Protein AF-A0A835IUW4-F1 (afdb_monomer)

Organism: NCBI:txid261450

Structure (mmCIF, N/CA/C/O backbone):
data_AF-A0A835IUW4-F1
#
_entry.id   AF-A0A835IUW4-F1
#
loop_
_atom_site.group_PDB
_atom_site.id
_atom_site.type_symbol
_atom_site.label_atom_id
_atom_site.label_alt_id
_atom_site.label_comp_id
_atom_site.label_asym_id
_atom_site.label_entity_id
_atom_site.label_seq_id
_atom_site.pdbx_PDB_ins_code
_atom_site.Cartn_x
_atom_site.Cartn_y
_atom_site.Cartn_z
_atom_site.occupancy
_atom_site.B_iso_or_equiv
_atom_site.auth_seq_id
_atom_site.auth_comp_id
_atom_site.auth_asym_id
_atom_site.auth_atom_id
_atom_site.pdbx_PDB_model_num
ATOM 1 N N . MET A 1 1 ? 23.211 28.855 -13.446 1.00 26.67 1 MET A N 1
ATOM 2 C CA . MET A 1 1 ? 23.037 30.301 -13.216 1.00 26.67 1 MET A CA 1
ATOM 3 C C . MET A 1 1 ? 22.080 30.803 -14.286 1.00 26.67 1 MET A C 1
ATOM 5 O O . MET A 1 1 ? 22.389 30.603 -15.445 1.00 26.67 1 MET A O 1
ATOM 9 N N . ILE A 1 2 ? 20.910 31.282 -13.851 1.00 21.12 2 ILE A N 1
ATOM 10 C CA . ILE A 1 2 ? 20.049 32.346 -14.410 1.00 21.12 2 ILE A CA 1
ATOM 11 C C . ILE A 1 2 ? 19.770 32.383 -15.937 1.00 21.12 2 ILE A C 1
ATOM 13 O O . ILE A 1 2 ? 20.667 32.416 -16.766 1.00 21.12 2 ILE A O 1
ATOM 17 N N . TYR A 1 3 ? 18.465 32.445 -16.229 1.00 35.25 3 TYR A N 1
ATOM 18 C CA . TYR A 1 3 ? 17.737 32.753 -17.468 1.00 35.25 3 TYR A CA 1
ATOM 19 C C . TYR A 1 3 ? 18.375 33.746 -18.455 1.00 35.25 3 TYR A C 1
ATOM 21 O O . TYR A 1 3 ? 18.989 34.722 -18.035 1.00 35.25 3 TYR A O 1
ATOM 29 N N . LEU A 1 4 ? 18.005 33.613 -19.740 1.00 29.52 4 LEU A N 1
ATOM 30 C CA . LEU A 1 4 ? 17.506 34.754 -20.520 1.00 29.52 4 LEU A CA 1
ATOM 31 C C . LEU A 1 4 ? 16.589 34.327 -21.677 1.00 29.52 4 LEU A C 1
ATOM 33 O O . LEU A 1 4 ? 16.988 33.688 -22.646 1.00 29.52 4 LEU A O 1
ATOM 37 N N . THR A 1 5 ? 15.336 34.729 -21.511 1.00 37.41 5 THR A N 1
ATOM 38 C CA . THR A 1 5 ? 14.278 34.899 -22.502 1.00 37.41 5 THR A CA 1
ATOM 39 C C . THR A 1 5 ? 14.713 35.868 -23.605 1.00 37.41 5 THR A C 1
ATOM 41 O O . THR A 1 5 ? 15.269 36.921 -23.304 1.00 37.41 5 THR A O 1
ATOM 44 N N . THR A 1 6 ? 14.351 35.597 -24.859 1.00 29.70 6 THR A N 1
ATOM 45 C CA . THR A 1 6 ? 13.962 36.668 -25.792 1.00 29.70 6 THR A CA 1
ATOM 46 C C . THR A 1 6 ? 12.551 36.377 -26.287 1.00 29.70 6 THR A C 1
ATOM 48 O O . THR A 1 6 ? 12.185 35.236 -26.555 1.00 29.70 6 THR A O 1
ATOM 51 N N . ALA A 1 7 ? 11.729 37.417 -26.227 1.00 30.33 7 ALA A N 1
ATOM 52 C CA . ALA A 1 7 ? 10.280 37.377 -26.233 1.00 30.33 7 ALA A CA 1
ATOM 53 C C . ALA A 1 7 ? 9.691 37.501 -27.644 1.00 30.33 7 ALA A C 1
ATOM 55 O O . ALA A 1 7 ? 10.212 38.264 -28.450 1.00 30.33 7 ALA A O 1
ATOM 56 N N . VAL A 1 8 ? 8.533 36.871 -27.869 1.00 29.50 8 VAL A N 1
ATOM 57 C CA . VAL A 1 8 ? 7.458 37.392 -28.734 1.00 29.50 8 VAL A CA 1
ATOM 58 C C . VAL A 1 8 ? 6.118 37.078 -28.040 1.00 29.50 8 VAL A C 1
ATOM 60 O O . VAL A 1 8 ? 5.964 35.967 -27.527 1.00 29.50 8 VAL A O 1
ATOM 63 N N . PRO A 1 9 ? 5.171 38.035 -27.950 1.00 36.09 9 PRO A N 1
ATOM 64 C CA . PRO A 1 9 ? 3.988 37.925 -27.108 1.00 36.09 9 PRO A CA 1
ATOM 65 C C . PRO A 1 9 ? 2.838 37.257 -27.868 1.00 36.09 9 PRO A C 1
ATOM 67 O O . PRO A 1 9 ? 2.409 37.723 -28.920 1.00 36.09 9 PRO A O 1
ATOM 70 N N . GLY A 1 10 ? 2.308 36.178 -27.309 1.00 27.86 10 GLY A N 1
ATOM 71 C CA . GLY A 1 10 ? 1.071 35.556 -27.760 1.00 27.86 10 GLY A CA 1
ATOM 72 C C . GLY A 1 10 ? 0.368 34.974 -26.550 1.00 27.86 10 GLY A C 1
ATOM 73 O O . GLY A 1 10 ? 0.896 34.067 -25.914 1.00 27.86 10 GLY A O 1
ATOM 74 N N . ASN A 1 11 ? -0.781 35.551 -26.203 1.00 40.97 11 ASN A N 1
ATOM 75 C CA . ASN A 1 11 ? -1.637 35.103 -25.112 1.00 40.97 11 ASN A CA 1
ATOM 76 C C . ASN A 1 11 ? -2.061 33.648 -25.339 1.00 40.97 11 ASN A C 1
ATOM 78 O O . ASN A 1 11 ? -3.011 33.384 -26.069 1.00 40.97 11 ASN A O 1
ATOM 82 N N . TYR A 1 12 ? -1.382 32.723 -24.671 1.00 29.98 12 TYR A N 1
ATOM 83 C CA . TYR A 1 12 ? -1.852 31.361 -24.483 1.00 29.98 12 TYR A CA 1
ATOM 84 C C . TYR A 1 12 ? -1.752 31.058 -22.998 1.00 29.98 12 TYR A C 1
ATOM 86 O O . TYR A 1 12 ? -0.665 31.006 -22.421 1.00 29.98 12 TYR A O 1
ATOM 94 N N . THR A 1 13 ? -2.913 30.927 -22.367 1.00 34.97 13 THR A N 1
ATOM 95 C CA . THR A 1 13 ? -3.052 30.386 -21.021 1.00 34.97 13 THR A CA 1
ATOM 96 C C . THR A 1 13 ? -2.492 28.969 -21.033 1.00 34.97 13 THR A C 1
ATOM 98 O O . THR A 1 13 ? -3.140 28.041 -21.510 1.00 34.97 13 THR A O 1
ATOM 101 N N . LEU A 1 14 ? -1.249 28.826 -20.566 1.00 33.38 14 LEU A N 1
ATOM 102 C CA . LEU A 1 14 ? -0.688 27.541 -20.177 1.00 33.38 14 LEU A CA 1
ATOM 103 C C . LEU A 1 14 ? -1.563 27.012 -19.041 1.00 33.38 14 LEU A C 1
ATOM 105 O O . LEU A 1 14 ? -1.483 27.511 -17.917 1.00 33.38 14 LEU A O 1
ATOM 109 N N . ASP A 1 15 ? -2.397 26.018 -19.328 1.00 33.22 15 ASP A N 1
ATOM 110 C CA . ASP A 1 15 ? -3.009 25.241 -18.262 1.00 33.22 15 ASP A CA 1
ATOM 111 C C . ASP A 1 15 ? -1.875 24.585 -17.458 1.00 33.22 15 ASP A C 1
ATOM 113 O O . ASP A 1 15 ? -1.004 23.921 -18.038 1.00 33.22 15 ASP A O 1
ATOM 117 N N . PRO A 1 16 ? -1.815 24.797 -16.134 1.00 35.16 16 PRO A N 1
ATOM 118 C CA . PRO A 1 16 ? -0.758 24.231 -15.323 1.00 35.16 16 PRO A CA 1
ATOM 119 C C . PRO A 1 16 ? -0.873 22.708 -15.354 1.00 35.16 16 PRO A C 1
ATOM 121 O O . PRO A 1 16 ? -1.911 22.136 -15.019 1.00 35.16 16 PRO A O 1
ATOM 124 N N . ILE A 1 17 ? 0.227 22.046 -15.719 1.00 40.94 17 ILE A N 1
ATOM 125 C CA . ILE A 1 17 ? 0.437 20.624 -15.430 1.00 40.94 17 ILE A CA 1
ATOM 126 C C . ILE A 1 17 ? 0.032 20.394 -13.962 1.00 40.94 17 ILE A C 1
ATOM 128 O O . ILE A 1 17 ? 0.468 21.179 -13.109 1.00 40.94 17 ILE A O 1
ATOM 132 N N . PRO A 1 18 ? -0.773 19.361 -13.635 1.00 41.72 18 PRO A N 1
ATOM 133 C CA . PRO A 1 18 ? -1.211 19.112 -12.268 1.00 41.72 18 PRO A CA 1
ATOM 134 C C . PRO A 1 18 ? -0.012 19.105 -11.316 1.00 41.72 18 PRO A C 1
ATOM 136 O O . PRO A 1 18 ? 0.894 18.273 -11.428 1.00 41.72 18 PRO A O 1
ATOM 139 N N . PHE A 1 19 ? -0.005 20.061 -10.384 1.00 40.47 19 PHE A N 1
ATOM 140 C CA . PHE A 1 19 ? 1.110 20.363 -9.480 1.00 40.47 19 PHE A CA 1
ATOM 141 C C . PHE A 1 19 ? 1.616 19.116 -8.718 1.00 40.47 19 PHE A C 1
ATOM 143 O O . PHE A 1 19 ? 2.797 19.016 -8.397 1.00 40.47 19 PHE A O 1
ATOM 150 N N . TYR A 1 20 ? 0.754 18.118 -8.493 1.00 38.44 20 TYR A N 1
ATOM 151 C CA . TYR A 1 20 ? 1.063 16.893 -7.748 1.00 38.44 20 TYR A CA 1
ATOM 152 C C . TYR A 1 20 ? 1.883 15.850 -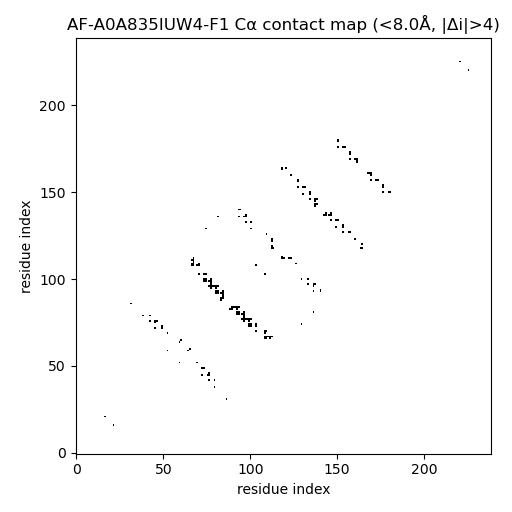8.525 1.00 38.44 20 TYR A C 1
ATOM 154 O O . TYR A 1 20 ? 2.687 15.134 -7.916 1.00 38.44 20 TYR A O 1
ATOM 162 N N . ILE A 1 21 ? 1.751 15.790 -9.855 1.00 41.12 21 ILE A N 1
ATOM 163 C CA . ILE A 1 21 ? 2.574 14.909 -10.701 1.00 41.12 21 ILE A CA 1
ATOM 164 C C . ILE A 1 21 ? 3.992 15.488 -10.786 1.00 41.12 21 ILE A C 1
ATOM 166 O O . ILE A 1 21 ? 4.967 14.767 -10.577 1.00 41.12 21 ILE A O 1
ATOM 170 N N . SER A 1 22 ? 4.111 16.810 -10.943 1.00 35.47 22 SER A N 1
ATOM 171 C CA . SER A 1 22 ? 5.400 17.512 -10.905 1.00 35.47 22 SER A CA 1
ATOM 172 C C . SER A 1 22 ? 6.079 17.441 -9.538 1.00 35.47 22 SER A C 1
ATOM 174 O O . SER A 1 22 ? 7.286 17.238 -9.496 1.00 35.47 22 SER A O 1
ATOM 176 N N . ILE A 1 23 ? 5.351 17.535 -8.418 1.00 40.94 23 ILE A N 1
ATOM 177 C CA . ILE A 1 23 ? 5.945 17.379 -7.077 1.00 40.94 23 ILE A CA 1
ATOM 178 C C . ILE A 1 23 ? 6.411 15.939 -6.843 1.00 40.94 23 ILE A C 1
ATOM 180 O O . ILE A 1 23 ? 7.508 15.753 -6.327 1.00 40.94 23 ILE A O 1
ATOM 184 N N . SER A 1 24 ? 5.652 14.918 -7.258 1.00 38.62 24 SER A N 1
ATOM 185 C CA . SER A 1 24 ? 6.112 13.526 -7.145 1.00 38.62 24 SER A CA 1
ATOM 186 C C . SER A 1 24 ? 7.359 13.278 -7.989 1.00 38.62 24 SER A C 1
ATOM 188 O O . SER A 1 24 ? 8.286 12.639 -7.507 1.00 38.62 24 SER A O 1
ATOM 190 N N . ILE A 1 25 ? 7.433 13.815 -9.206 1.00 43.41 25 ILE A N 1
ATOM 191 C CA . ILE A 1 25 ? 8.583 13.626 -10.100 1.00 43.41 25 ILE A CA 1
ATOM 192 C C . ILE A 1 25 ? 9.803 14.451 -9.637 1.00 43.41 25 ILE A C 1
ATOM 194 O O . ILE A 1 25 ? 10.913 13.923 -9.601 1.00 43.41 25 ILE A O 1
ATOM 198 N N . LEU A 1 26 ? 9.620 15.700 -9.189 1.00 37.28 26 LEU A N 1
ATOM 199 C CA . LEU A 1 26 ? 10.703 16.563 -8.684 1.00 37.28 26 LEU A CA 1
ATOM 200 C C . LEU A 1 26 ? 11.214 16.137 -7.298 1.00 37.28 26 LEU A C 1
ATOM 202 O O . LEU A 1 26 ? 12.420 16.187 -7.052 1.00 37.28 26 LEU A O 1
ATOM 206 N N . PHE A 1 27 ? 10.338 15.664 -6.406 1.00 43.59 27 PHE A N 1
ATOM 207 C CA . PHE A 1 27 ? 10.740 15.086 -5.119 1.00 43.59 27 PHE A CA 1
ATOM 208 C C . PHE A 1 27 ? 11.473 13.749 -5.320 1.00 43.59 27 PHE A C 1
ATOM 210 O O . PHE A 1 27 ? 12.467 13.492 -4.641 1.00 43.59 27 PHE A O 1
ATOM 217 N N . ASN A 1 28 ? 11.061 12.937 -6.307 1.00 46.66 28 ASN A N 1
ATOM 218 C CA . ASN A 1 28 ? 11.773 11.711 -6.695 1.00 46.66 28 ASN A CA 1
ATOM 219 C C . ASN A 1 28 ? 13.157 11.989 -7.305 1.00 46.66 28 ASN A C 1
ATOM 221 O O . ASN A 1 28 ? 14.108 11.278 -6.984 1.00 46.66 28 ASN A O 1
ATOM 225 N N . LEU A 1 29 ? 13.319 13.046 -8.109 1.00 41.62 29 LEU A N 1
ATOM 226 C CA . LEU A 1 29 ? 14.617 13.392 -8.705 1.00 41.62 29 LEU A CA 1
ATOM 227 C C . LEU A 1 29 ? 15.639 13.882 -7.659 1.00 41.62 29 LEU A C 1
ATOM 229 O O . LEU A 1 29 ? 16.829 13.601 -7.777 1.00 41.62 29 LEU A O 1
ATOM 233 N N . HIS A 1 30 ? 15.192 14.568 -6.600 1.00 43.34 30 HIS A N 1
ATOM 234 C CA . HIS A 1 30 ? 16.073 14.999 -5.506 1.00 43.34 30 HIS A CA 1
ATOM 235 C C . HIS A 1 30 ? 16.475 13.842 -4.566 1.00 43.34 30 HIS A C 1
ATOM 237 O O . HIS A 1 30 ? 17.590 13.822 -4.042 1.00 43.34 30 HIS A O 1
ATOM 243 N N . LEU A 1 31 ? 15.605 12.841 -4.392 1.00 44.12 31 LEU A N 1
ATOM 244 C CA . LEU A 1 31 ? 15.901 11.607 -3.648 1.00 44.12 31 LEU A CA 1
ATOM 245 C C . LEU A 1 31 ? 16.888 10.679 -4.381 1.00 44.12 31 LEU A C 1
ATOM 247 O O . LEU A 1 31 ? 17.646 9.964 -3.724 1.00 44.12 31 LEU A O 1
ATOM 251 N N . HIS A 1 32 ? 16.929 10.742 -5.716 1.00 50.16 32 HIS A N 1
ATOM 252 C CA . HIS A 1 32 ? 17.731 9.885 -6.598 1.00 50.16 32 HIS A CA 1
ATOM 253 C C . HIS A 1 32 ? 19.248 9.905 -6.309 1.00 50.16 32 HIS A C 1
ATOM 255 O O . HIS A 1 32 ? 19.930 8.909 -6.517 1.00 50.16 32 HIS A O 1
ATOM 261 N N . PHE A 1 33 ? 19.810 11.008 -5.796 1.00 44.09 33 PHE A N 1
ATOM 262 C CA . PHE A 1 33 ? 21.268 11.147 -5.618 1.00 44.09 33 PHE A CA 1
ATOM 263 C C . PHE A 1 33 ? 21.814 10.730 -4.238 1.00 44.09 33 PHE A C 1
ATOM 265 O O . PHE A 1 33 ? 23.030 10.677 -4.060 1.00 44.09 33 PHE A O 1
ATOM 272 N N . ARG A 1 34 ? 20.961 10.440 -3.240 1.00 47.62 34 ARG A N 1
ATOM 273 C CA . ARG A 1 34 ? 21.397 10.114 -1.858 1.00 47.62 34 ARG A CA 1
ATOM 274 C C . ARG A 1 34 ? 21.036 8.702 -1.370 1.00 47.62 34 ARG A C 1
ATOM 276 O O . ARG A 1 34 ? 21.377 8.359 -0.236 1.00 47.62 34 ARG A O 1
ATOM 283 N N . TYR A 1 35 ? 20.347 7.895 -2.179 1.00 55.66 35 TYR A N 1
ATOM 284 C CA . TYR A 1 35 ? 19.637 6.698 -1.703 1.00 55.66 35 TYR A CA 1
ATOM 285 C C . TYR A 1 35 ? 20.442 5.382 -1.757 1.00 55.66 35 TYR A C 1
ATOM 287 O O . TYR A 1 35 ? 20.232 4.515 -0.906 1.00 55.66 35 TYR A O 1
ATOM 295 N N . ASP A 1 36 ? 21.410 5.238 -2.669 1.00 58.28 36 ASP A N 1
ATOM 296 C CA . ASP A 1 36 ? 21.994 3.922 -2.995 1.00 58.28 36 ASP A CA 1
ATOM 297 C C . ASP A 1 36 ? 22.747 3.227 -1.842 1.00 58.28 36 ASP A C 1
ATOM 299 O O . ASP A 1 36 ? 22.565 2.028 -1.628 1.00 58.28 36 ASP A O 1
ATOM 303 N N . SER A 1 37 ?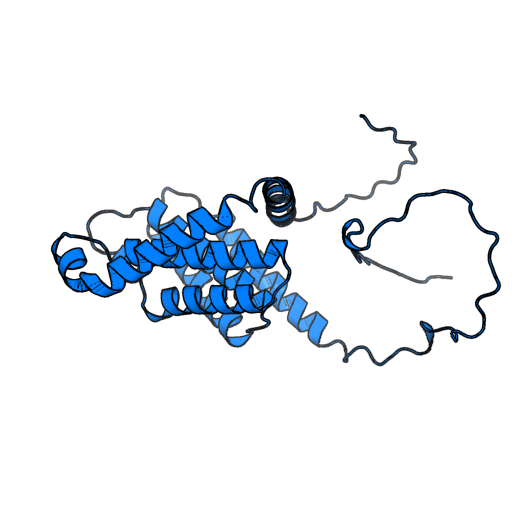 23.548 3.937 -1.033 1.00 62.62 37 SER A N 1
ATOM 304 C CA . SER A 1 37 ? 24.289 3.279 0.068 1.00 62.62 37 SER A CA 1
ATOM 305 C C . SER A 1 37 ? 23.444 3.031 1.327 1.00 62.62 37 SER A C 1
ATOM 307 O O . SER A 1 37 ? 23.787 2.190 2.164 1.00 62.62 37 SER A O 1
ATOM 309 N N . ASN A 1 38 ? 22.318 3.736 1.464 1.00 72.94 38 ASN A N 1
ATOM 310 C CA . ASN A 1 38 ? 21.420 3.613 2.611 1.00 72.94 38 ASN A CA 1
ATOM 311 C C . ASN A 1 38 ? 20.321 2.572 2.376 1.00 72.94 38 ASN A C 1
ATOM 313 O O . ASN A 1 38 ? 19.887 1.942 3.342 1.00 72.94 38 ASN A O 1
ATOM 317 N N . PHE A 1 39 ? 19.922 2.334 1.121 1.00 80.44 39 PHE A N 1
ATOM 318 C CA . PHE A 1 39 ? 18.887 1.361 0.772 1.00 80.44 39 PHE A CA 1
ATOM 319 C C . PHE A 1 39 ? 19.178 -0.024 1.352 1.00 80.44 39 PHE A C 1
ATOM 321 O O . PHE A 1 39 ? 18.349 -0.563 2.077 1.00 80.44 39 PHE A O 1
ATOM 328 N N . GLN A 1 40 ? 20.377 -0.571 1.126 1.00 84.25 40 GLN A N 1
ATOM 329 C CA . GLN A 1 40 ? 20.727 -1.916 1.602 1.00 84.25 40 GLN A CA 1
ATOM 330 C C . GLN A 1 40 ? 20.646 -2.041 3.129 1.00 84.25 40 GLN A C 1
ATOM 332 O O . GLN A 1 40 ? 20.178 -3.053 3.650 1.00 84.25 40 GLN A O 1
ATOM 337 N N . LYS A 1 41 ? 21.068 -1.001 3.860 1.00 88.00 41 LYS A N 1
ATOM 338 C CA . LYS A 1 41 ? 21.003 -0.974 5.328 1.00 88.00 41 LYS A CA 1
ATOM 339 C C . LYS A 1 41 ? 19.556 -0.947 5.807 1.00 88.00 41 LYS A C 1
ATOM 341 O O . LYS A 1 41 ? 19.173 -1.758 6.645 1.00 88.00 41 LYS A O 1
ATOM 346 N N . VAL A 1 42 ? 18.755 -0.043 5.247 1.00 88.56 42 VAL A N 1
ATOM 347 C CA . VAL A 1 42 ? 17.343 0.132 5.601 1.00 88.56 42 VAL A CA 1
ATOM 348 C C . VAL A 1 42 ? 16.545 -1.126 5.252 1.00 88.56 42 VAL A C 1
ATOM 350 O O . VAL A 1 42 ? 15.848 -1.672 6.102 1.00 88.56 42 VAL A O 1
ATOM 353 N N . PHE A 1 43 ? 16.721 -1.648 4.041 1.00 87.19 43 PHE A N 1
ATOM 354 C CA . PHE A 1 43 ? 16.086 -2.874 3.574 1.00 87.19 43 PHE A CA 1
ATOM 355 C C . PHE A 1 43 ? 16.425 -4.074 4.463 1.00 87.19 43 PHE A C 1
ATOM 357 O O . PHE A 1 43 ? 15.531 -4.831 4.847 1.00 87.19 43 PHE A O 1
ATOM 364 N N . LYS A 1 44 ? 17.694 -4.219 4.868 1.00 89.56 44 LYS A N 1
ATOM 365 C CA . LYS A 1 44 ? 18.120 -5.274 5.797 1.00 89.56 44 LYS A CA 1
ATOM 366 C C . LYS A 1 44 ? 17.400 -5.172 7.141 1.00 89.56 44 LYS A C 1
ATOM 368 O O . LYS A 1 44 ? 16.862 -6.177 7.599 1.00 89.56 44 LYS A O 1
ATOM 373 N N . VAL A 1 45 ? 17.355 -3.984 7.749 1.00 92.75 45 VAL A N 1
ATOM 374 C CA . VAL A 1 45 ? 16.679 -3.766 9.042 1.00 92.75 45 VAL A CA 1
ATOM 375 C C . VAL A 1 45 ? 15.190 -4.088 8.938 1.00 92.75 45 VAL A C 1
ATOM 377 O O . VAL A 1 45 ? 14.666 -4.836 9.760 1.00 92.75 45 VAL A O 1
ATOM 380 N N . TYR A 1 46 ? 14.511 -3.597 7.901 1.00 90.44 46 TYR A N 1
ATOM 381 C CA . TYR A 1 46 ? 13.084 -3.859 7.716 1.00 90.44 46 TYR A CA 1
ATOM 382 C C . TYR A 1 46 ? 12.771 -5.325 7.437 1.00 90.44 46 TYR A C 1
ATOM 384 O O . TYR A 1 46 ? 11.795 -5.850 7.966 1.00 90.44 46 TYR A O 1
ATOM 392 N N . THR A 1 47 ? 13.609 -6.016 6.669 1.00 88.31 47 THR A N 1
ATOM 393 C CA . THR A 1 47 ? 13.431 -7.450 6.403 1.00 88.31 47 THR A CA 1
ATOM 394 C C . THR A 1 47 ? 13.662 -8.281 7.668 1.00 88.31 47 THR A C 1
ATOM 396 O O . THR A 1 47 ? 12.914 -9.221 7.938 1.00 88.31 47 THR A O 1
ATOM 399 N N . GLN A 1 48 ? 14.650 -7.913 8.492 1.00 92.81 48 GLN A N 1
ATOM 400 C CA . GLN A 1 48 ? 14.866 -8.527 9.806 1.00 92.81 48 GLN A CA 1
ATOM 401 C C . GLN A 1 48 ? 13.677 -8.293 10.739 1.00 92.81 48 GLN A C 1
ATOM 403 O O . GLN A 1 48 ? 13.203 -9.240 11.362 1.00 92.81 48 GLN A O 1
ATOM 408 N N . LEU A 1 49 ? 13.159 -7.064 10.792 1.00 92.19 49 LEU A N 1
ATOM 409 C CA . LEU A 1 49 ? 11.973 -6.716 11.572 1.00 92.19 49 LEU A CA 1
ATOM 410 C C . LEU A 1 49 ? 10.740 -7.496 11.099 1.00 92.19 49 LEU A C 1
ATOM 412 O O . LEU A 1 49 ? 9.985 -8.027 11.912 1.00 92.19 49 LEU A O 1
ATOM 416 N N . TRP A 1 50 ? 10.557 -7.614 9.783 1.00 92.00 50 TRP A N 1
ATOM 417 C CA . TRP A 1 50 ? 9.468 -8.380 9.192 1.00 92.00 50 TRP A CA 1
ATOM 418 C C . TRP A 1 50 ? 9.544 -9.857 9.557 1.00 92.00 50 TRP A C 1
ATOM 420 O O . TRP A 1 50 ? 8.525 -10.433 9.928 1.00 92.00 50 TRP A O 1
ATOM 430 N N . LYS A 1 51 ? 10.734 -10.461 9.514 1.00 92.75 51 LYS A N 1
ATOM 431 C CA . LYS A 1 51 ? 10.933 -11.842 9.959 1.00 92.75 51 LYS A CA 1
ATOM 432 C C . LYS A 1 51 ? 10.672 -11.990 11.459 1.00 92.75 51 LYS A C 1
ATOM 434 O O . LYS A 1 51 ? 9.912 -12.861 11.865 1.00 92.75 51 LYS A O 1
ATOM 439 N N . PHE A 1 52 ? 11.217 -11.086 12.271 1.00 93.00 52 PHE A N 1
ATOM 440 C CA . PHE A 1 52 ? 11.030 -11.101 13.719 1.00 93.00 52 PHE A CA 1
ATOM 441 C C . PHE A 1 52 ? 9.548 -11.074 14.115 1.00 93.00 52 PHE A C 1
ATOM 443 O O . PHE A 1 52 ? 9.135 -11.856 14.975 1.00 93.00 52 PHE A O 1
ATOM 450 N N . GLN A 1 53 ? 8.736 -10.226 13.469 1.00 93.56 53 GLN A N 1
ATOM 451 C CA . GLN A 1 53 ? 7.299 -10.191 13.751 1.00 93.56 53 GLN A CA 1
ATOM 452 C C . GLN A 1 53 ? 6.548 -11.427 13.242 1.00 93.56 53 GLN A C 1
ATOM 454 O O . GLN A 1 53 ? 5.550 -11.794 13.855 1.00 93.56 53 GLN A O 1
ATOM 459 N N . GLN A 1 54 ? 7.010 -12.096 12.175 1.00 90.75 54 GLN A N 1
ATOM 460 C CA . GLN A 1 54 ? 6.415 -13.370 11.744 1.00 90.75 54 GLN A CA 1
ATOM 461 C C . GLN A 1 54 ? 6.642 -14.459 12.794 1.00 90.75 54 GLN A C 1
ATOM 463 O O . GLN A 1 54 ? 5.687 -15.130 13.182 1.00 90.75 54 GLN A O 1
ATOM 468 N N . ASP A 1 55 ? 7.871 -14.570 13.298 1.00 93.94 55 ASP A N 1
ATOM 469 C CA . ASP A 1 55 ? 8.274 -15.616 14.242 1.00 93.94 55 ASP A CA 1
ATOM 470 C C . ASP A 1 55 ? 7.666 -15.411 15.645 1.00 93.94 55 ASP A C 1
ATOM 472 O O . ASP A 1 55 ? 7.415 -16.373 16.367 1.00 93.94 55 ASP A O 1
ATOM 476 N N . ASN A 1 56 ? 7.395 -14.160 16.041 1.00 92.44 56 ASN A N 1
ATOM 477 C CA . ASN A 1 56 ? 6.940 -13.803 17.395 1.00 92.44 56 ASN A CA 1
ATOM 478 C C . ASN A 1 56 ? 5.532 -13.193 17.433 1.00 92.44 56 ASN A C 1
ATOM 480 O O . ASN A 1 56 ? 5.169 -12.523 18.403 1.00 92.44 56 ASN A O 1
ATOM 484 N N . ARG A 1 57 ? 4.724 -13.415 16.391 1.00 88.31 57 ARG A N 1
ATOM 485 C CA . ARG A 1 57 ? 3.460 -12.695 16.183 1.00 88.31 57 ARG A CA 1
ATOM 486 C C . ARG A 1 57 ? 2.513 -12.745 17.378 1.00 88.31 57 ARG A C 1
ATOM 488 O O . ARG A 1 57 ? 1.951 -11.719 17.744 1.00 88.31 57 ARG A O 1
ATOM 495 N N . GLN A 1 58 ? 2.331 -13.920 17.978 1.00 90.44 58 GLN A N 1
ATOM 496 C CA . GLN A 1 58 ? 1.408 -14.096 19.100 1.00 90.44 58 GLN A CA 1
ATOM 497 C C . GLN A 1 58 ? 1.846 -13.289 20.328 1.00 90.44 58 GLN A C 1
ATOM 499 O O . GLN A 1 58 ? 1.060 -12.504 20.847 1.00 90.44 58 GLN A O 1
ATOM 504 N N . LYS A 1 59 ? 3.122 -13.396 20.713 1.00 93.44 59 LYS A N 1
ATOM 505 C CA . LYS A 1 59 ? 3.696 -12.649 21.842 1.00 93.44 59 LYS A CA 1
ATOM 506 C C . LYS A 1 59 ? 3.599 -11.137 21.641 1.00 93.44 59 LYS A C 1
ATOM 508 O O . LYS A 1 59 ? 3.326 -10.408 22.584 1.00 93.44 59 LYS A O 1
ATOM 513 N N . LEU A 1 60 ? 3.797 -10.668 20.406 1.00 91.19 60 LEU A N 1
ATOM 514 C CA . LEU A 1 60 ? 3.668 -9.251 20.064 1.00 91.19 60 LEU A CA 1
ATOM 515 C C . LEU A 1 60 ? 2.220 -8.757 20.179 1.00 91.19 60 LEU A C 1
ATOM 517 O O . LEU A 1 60 ? 1.976 -7.661 20.678 1.00 91.19 60 LEU A O 1
ATOM 521 N N . MET A 1 61 ? 1.248 -9.560 19.741 1.00 88.69 61 MET A N 1
ATOM 522 C CA . MET A 1 61 ? -0.169 -9.222 19.913 1.00 88.69 61 MET A CA 1
ATOM 523 C C . MET A 1 61 ? -0.564 -9.213 21.398 1.00 88.69 61 MET A C 1
ATOM 525 O O . MET A 1 61 ? -1.272 -8.307 21.827 1.00 88.69 61 MET A O 1
ATOM 529 N N . GLU A 1 62 ? -0.057 -10.161 22.193 1.00 91.50 62 GLU A N 1
ATOM 530 C CA . GLU A 1 62 ? -0.244 -10.202 23.653 1.00 91.50 62 GLU A CA 1
ATOM 531 C C . GLU A 1 62 ? 0.395 -8.991 24.355 1.00 91.50 62 GLU A C 1
ATOM 533 O O . GLU A 1 62 ? -0.170 -8.476 25.317 1.00 91.50 62 GLU A O 1
ATOM 538 N N . SER A 1 63 ? 1.517 -8.470 23.843 1.00 91.25 63 SER A N 1
ATOM 539 C CA . SER A 1 63 ? 2.141 -7.238 24.345 1.00 91.25 63 SER A CA 1
ATOM 540 C C . SER A 1 63 ? 1.447 -5.948 23.884 1.00 91.25 63 SER A C 1
ATOM 542 O O . SER A 1 63 ? 1.932 -4.859 24.181 1.00 91.25 63 SER A O 1
ATOM 544 N N . GLY A 1 64 ? 0.340 -6.047 23.142 1.00 88.56 64 GLY A N 1
ATOM 545 C CA . GLY A 1 64 ? -0.462 -4.905 22.704 1.00 88.56 64 GLY A CA 1
ATOM 546 C C . GLY A 1 64 ? -0.125 -4.345 21.319 1.00 88.56 64 GLY A C 1
ATOM 547 O O . GLY A 1 64 ? -0.695 -3.314 20.956 1.00 88.56 64 GLY A O 1
ATOM 548 N N . LEU A 1 65 ? 0.736 -5.008 20.530 1.00 88.75 65 LEU A N 1
ATOM 549 C CA . LEU A 1 65 ? 1.012 -4.608 19.145 1.00 88.75 65 LEU A CA 1
ATOM 550 C C . LEU A 1 65 ? -0.284 -4.648 18.331 1.00 88.75 65 LEU A C 1
ATOM 552 O O . LEU A 1 65 ? -0.959 -5.680 18.231 1.00 88.75 65 LEU A O 1
ATOM 556 N N . LYS A 1 66 ? -0.626 -3.524 17.713 1.00 89.44 66 LYS A N 1
ATOM 557 C CA . LYS A 1 66 ? -1.836 -3.374 16.919 1.00 89.44 66 LYS A CA 1
ATOM 558 C C . LYS A 1 66 ? -1.626 -3.921 15.513 1.00 89.44 66 LYS A C 1
ATOM 560 O O . LYS A 1 66 ? -0.552 -3.859 14.914 1.00 89.44 66 LYS A O 1
ATOM 565 N N . ARG A 1 67 ? -2.715 -4.419 14.929 1.00 89.44 67 ARG A N 1
ATOM 566 C CA . ARG A 1 67 ? -2.711 -4.997 13.580 1.00 89.44 67 ARG A CA 1
ATOM 567 C C . ARG A 1 67 ? -2.221 -4.001 12.519 1.00 89.44 67 ARG A C 1
ATOM 569 O O . ARG A 1 67 ? -1.463 -4.389 11.632 1.00 89.44 67 ARG A O 1
ATOM 576 N N . TRP A 1 68 ? -2.600 -2.728 12.629 1.00 89.81 68 TRP A N 1
ATOM 577 C CA . TRP A 1 68 ? -2.202 -1.695 11.669 1.00 89.81 68 TRP A CA 1
ATOM 578 C C . TRP A 1 68 ? -0.703 -1.382 11.701 1.00 89.81 68 TRP A C 1
ATOM 580 O O . TRP A 1 68 ? -0.154 -1.051 10.655 1.00 89.81 68 TRP A O 1
ATOM 590 N N . GLU A 1 69 ? -0.022 -1.565 12.836 1.00 90.50 69 GLU A N 1
ATOM 591 C CA . GLU A 1 69 ? 1.431 -1.360 12.951 1.00 90.50 69 GLU A CA 1
ATOM 592 C C . GLU A 1 69 ? 2.197 -2.387 12.105 1.00 90.50 69 GLU A C 1
ATOM 594 O O . GLU A 1 69 ? 3.154 -2.050 11.409 1.00 90.50 69 GLU A O 1
ATOM 599 N N . ILE A 1 70 ? 1.714 -3.635 12.055 1.00 91.38 70 ILE A N 1
ATOM 600 C CA . ILE A 1 70 ? 2.250 -4.661 11.143 1.00 91.38 70 ILE A CA 1
ATOM 601 C C . ILE A 1 70 ? 2.010 -4.255 9.681 1.00 91.38 70 ILE A C 1
ATOM 603 O O . ILE A 1 70 ? 2.879 -4.441 8.825 1.00 91.38 70 ILE A O 1
ATOM 607 N N . GLY A 1 71 ? 0.839 -3.680 9.395 1.00 92.62 71 GLY A N 1
ATOM 608 C CA . GLY A 1 71 ? 0.517 -3.118 8.084 1.00 92.62 71 GLY A CA 1
ATOM 609 C C . GLY A 1 71 ? 1.458 -1.983 7.674 1.00 92.62 71 GLY A C 1
ATOM 610 O O . GLY A 1 71 ? 1.835 -1.896 6.506 1.00 92.62 71 GLY A O 1
ATOM 611 N N . GLU A 1 72 ? 1.898 -1.147 8.616 1.00 91.12 72 GLU A N 1
ATOM 612 C CA . GLU A 1 72 ? 2.882 -0.094 8.348 1.00 91.12 72 GLU A CA 1
ATOM 613 C C . GLU A 1 72 ? 4.253 -0.653 7.979 1.00 91.12 72 GLU A C 1
ATOM 615 O O . GLU A 1 72 ? 4.840 -0.188 7.002 1.00 91.12 72 GLU A O 1
ATOM 620 N N . ILE A 1 73 ? 4.732 -1.681 8.688 1.00 92.50 73 ILE A N 1
ATOM 621 C CA . ILE A 1 73 ? 5.996 -2.354 8.349 1.00 92.50 73 ILE A CA 1
ATOM 622 C C . ILE A 1 73 ? 5.917 -2.917 6.924 1.00 92.50 73 ILE A C 1
ATOM 624 O O . ILE A 1 73 ? 6.813 -2.684 6.111 1.00 92.50 73 ILE A O 1
ATOM 628 N N . ALA A 1 74 ? 4.817 -3.599 6.589 1.00 94.62 74 ALA A N 1
ATOM 629 C CA . ALA A 1 74 ? 4.590 -4.109 5.239 1.00 94.62 74 ALA A CA 1
ATOM 630 C C . ALA A 1 74 ? 4.574 -2.978 4.196 1.00 94.62 74 ALA A C 1
ATOM 632 O O . ALA A 1 74 ? 5.201 -3.098 3.145 1.00 94.62 74 ALA A O 1
ATOM 633 N N . SER A 1 75 ? 3.906 -1.857 4.492 1.00 93.81 75 SER A N 1
ATOM 634 C CA . SER A 1 75 ? 3.828 -0.713 3.578 1.00 93.81 75 SER A CA 1
ATOM 635 C C . SER A 1 75 ? 5.187 -0.046 3.368 1.00 93.81 75 SER A C 1
ATOM 637 O O . SER A 1 75 ? 5.432 0.489 2.287 1.00 93.81 75 SER A O 1
ATOM 639 N N . GLN A 1 76 ? 6.055 -0.039 4.380 1.00 93.38 76 GLN A N 1
ATOM 640 C CA . GLN A 1 76 ? 7.411 0.498 4.277 1.00 93.38 76 GLN A CA 1
ATOM 641 C C . GLN A 1 76 ? 8.297 -0.405 3.416 1.00 93.38 76 GLN A C 1
ATOM 643 O O . GLN A 1 76 ? 9.011 0.101 2.555 1.00 93.38 76 GLN A O 1
ATOM 648 N N . ILE A 1 77 ? 8.191 -1.728 3.562 1.00 93.19 77 ILE A N 1
ATOM 649 C CA . ILE A 1 77 ? 8.901 -2.679 2.694 1.00 93.19 77 ILE A CA 1
ATOM 650 C C . ILE A 1 77 ? 8.426 -2.555 1.244 1.00 93.19 77 ILE A C 1
ATOM 652 O O . ILE A 1 77 ? 9.253 -2.450 0.339 1.00 93.19 77 ILE A O 1
ATOM 656 N N . ALA A 1 78 ? 7.112 -2.467 1.018 1.00 95.06 78 ALA A N 1
ATOM 657 C CA . ALA A 1 78 ? 6.550 -2.245 -0.314 1.00 95.06 78 ALA A CA 1
ATOM 658 C C . ALA A 1 78 ? 7.099 -0.963 -0.964 1.00 95.06 78 ALA A C 1
ATOM 660 O O . ALA A 1 78 ? 7.459 -0.963 -2.142 1.00 95.06 78 ALA A O 1
ATOM 661 N N . GLN A 1 79 ? 7.211 0.118 -0.185 1.00 92.56 79 GLN A N 1
ATOM 662 C CA . GLN A 1 79 ? 7.781 1.381 -0.649 1.00 92.56 79 GLN A CA 1
ATOM 663 C C . GLN A 1 79 ? 9.265 1.252 -0.995 1.00 92.56 79 GLN A C 1
ATOM 665 O O . GLN A 1 79 ? 9.698 1.833 -1.984 1.00 92.56 79 GLN A O 1
ATOM 670 N N . LEU A 1 80 ? 10.048 0.517 -0.201 1.00 92.25 80 LEU A N 1
ATOM 671 C CA . LEU A 1 80 ? 11.467 0.288 -0.486 1.00 92.25 80 LEU A CA 1
ATOM 672 C C . LEU A 1 80 ? 11.639 -0.417 -1.831 1.00 92.25 80 LEU A C 1
ATOM 674 O O . LEU A 1 80 ? 12.416 0.042 -2.663 1.00 92.25 80 LEU A O 1
ATOM 678 N N . TYR A 1 81 ? 10.855 -1.465 -2.075 1.00 93.12 81 TYR A N 1
ATOM 679 C CA . TYR A 1 81 ? 10.822 -2.144 -3.366 1.00 93.12 81 TYR A CA 1
ATOM 680 C C . TYR A 1 81 ? 10.430 -1.207 -4.514 1.00 93.12 81 TYR A C 1
ATOM 682 O O . TYR A 1 81 ? 11.113 -1.156 -5.534 1.00 93.12 81 TYR A O 1
ATOM 690 N N . TYR A 1 82 ? 9.379 -0.405 -4.336 1.00 91.38 82 TYR A N 1
ATOM 691 C CA . TYR A 1 82 ? 8.954 0.552 -5.356 1.00 91.38 82 TYR A CA 1
ATOM 692 C C . TYR A 1 82 ? 10.014 1.629 -5.638 1.00 91.38 82 TYR A C 1
ATOM 694 O O . TYR A 1 82 ? 10.277 1.952 -6.791 1.00 91.38 82 TYR A O 1
ATOM 702 N N . ASN A 1 83 ? 10.671 2.154 -4.603 1.00 88.81 83 ASN A N 1
ATOM 703 C CA . ASN A 1 83 ? 11.756 3.122 -4.762 1.00 88.81 83 ASN A CA 1
ATOM 704 C C . ASN A 1 83 ? 12.930 2.513 -5.534 1.00 88.81 83 ASN A C 1
ATOM 706 O O . ASN A 1 83 ? 13.487 3.165 -6.412 1.00 88.81 83 ASN A O 1
ATOM 710 N N . GLN A 1 84 ? 13.275 1.255 -5.249 1.00 86.56 84 GLN A N 1
ATOM 711 C CA . GLN A 1 84 ? 14.328 0.564 -5.983 1.00 86.56 84 GLN A CA 1
ATOM 712 C C . GLN A 1 84 ? 13.948 0.358 -7.453 1.00 86.56 84 GLN A C 1
ATOM 714 O O . GLN A 1 84 ? 14.794 0.540 -8.330 1.00 86.56 84 GLN A O 1
ATOM 719 N N . TYR A 1 85 ? 12.679 0.052 -7.738 1.00 88.38 85 TYR A N 1
ATOM 720 C CA . TYR A 1 85 ? 12.163 0.029 -9.105 1.00 88.38 85 TYR A CA 1
ATOM 721 C C . TYR A 1 85 ? 12.339 1.385 -9.802 1.00 88.38 85 TYR A C 1
ATOM 723 O O . TYR A 1 85 ? 12.800 1.412 -10.934 1.00 88.38 85 TYR A O 1
ATOM 731 N N . LEU A 1 86 ? 12.057 2.513 -9.143 1.00 84.38 86 LEU A N 1
ATOM 732 C CA . LEU A 1 86 ? 12.235 3.832 -9.765 1.00 84.38 86 LEU A CA 1
ATOM 733 C C . LEU A 1 86 ? 13.695 4.134 -10.141 1.00 84.38 86 LEU A C 1
ATOM 735 O O . LEU A 1 86 ? 13.931 4.779 -11.158 1.00 84.38 86 LEU A O 1
ATOM 739 N N . CYS A 1 87 ? 14.664 3.655 -9.358 1.00 8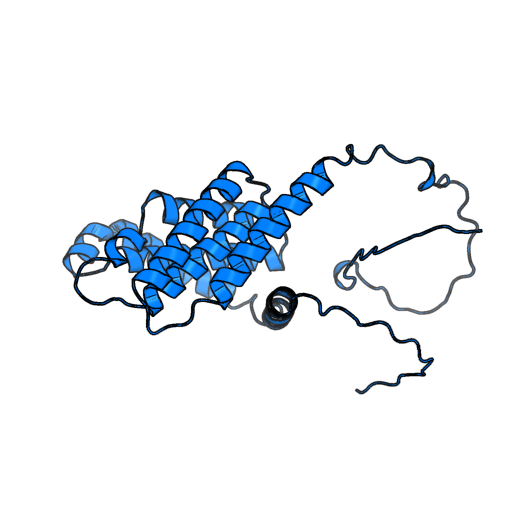1.94 87 CYS A N 1
ATOM 740 C CA . CYS A 1 87 ? 16.087 3.853 -9.650 1.00 81.94 87 CYS A CA 1
ATOM 741 C C . CYS A 1 87 ? 16.630 2.882 -10.711 1.00 81.94 87 CYS A C 1
ATOM 743 O O . CYS A 1 87 ? 17.494 3.244 -11.505 1.00 81.94 87 CYS A O 1
ATOM 745 N N . THR A 1 88 ? 16.159 1.633 -10.712 1.00 83.56 88 THR A N 1
ATOM 746 C CA . THR A 1 88 ? 16.731 0.548 -11.538 1.00 83.56 88 THR A CA 1
ATOM 747 C C . THR A 1 88 ? 15.916 0.228 -12.784 1.00 83.56 88 THR A C 1
ATOM 749 O O . THR A 1 88 ? 16.440 -0.340 -13.735 1.00 83.56 88 THR A O 1
ATOM 752 N N . SER A 1 89 ? 14.631 0.582 -12.781 1.00 84.62 89 SER A N 1
ATOM 753 C CA . SER A 1 89 ? 13.620 0.128 -13.741 1.00 84.62 89 SER A CA 1
ATOM 754 C C . SER A 1 89 ? 13.464 -1.401 -13.823 1.00 84.62 89 SER A C 1
ATOM 756 O O . SER A 1 89 ? 12.895 -1.915 -14.786 1.00 84.62 89 SER A O 1
ATOM 758 N N . GLU A 1 90 ? 13.922 -2.156 -12.816 1.00 84.44 90 GLU A N 1
ATOM 759 C CA . GLU A 1 90 ? 13.7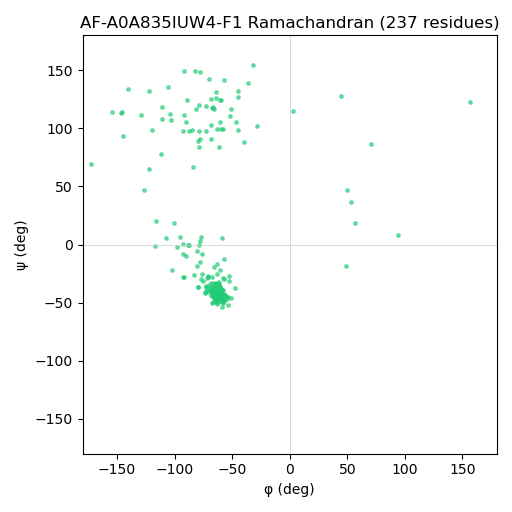60 -3.612 -12.777 1.00 84.44 90 GLU A CA 1
ATOM 760 C C . GLU A 1 90 ? 12.365 -4.015 -12.276 1.00 84.44 90 GLU A C 1
ATOM 762 O O . GLU A 1 90 ? 11.989 -3.793 -11.122 1.00 84.44 90 GLU A O 1
ATOM 767 N N . VAL A 1 91 ? 11.592 -4.670 -13.145 1.00 88.75 91 VAL A N 1
ATOM 768 C CA . VAL A 1 91 ? 10.188 -5.054 -12.889 1.00 88.75 91 VAL A CA 1
ATOM 769 C C . VAL A 1 91 ? 10.044 -6.090 -11.759 1.00 88.75 91 VAL A C 1
ATOM 771 O O . VAL A 1 91 ? 8.973 -6.209 -11.159 1.00 88.75 91 VAL A O 1
ATOM 774 N N . SER A 1 92 ? 11.113 -6.814 -11.417 1.00 93.38 92 SER A N 1
ATOM 775 C CA . SER A 1 92 ? 11.162 -7.726 -10.265 1.00 93.38 92 SER A CA 1
ATOM 776 C C . SER A 1 92 ? 10.836 -6.991 -8.961 1.00 93.38 92 SER A C 1
ATOM 778 O O . SER A 1 92 ? 9.934 -7.404 -8.237 1.00 93.38 92 SER A O 1
ATOM 780 N N . TYR A 1 93 ? 11.472 -5.843 -8.705 1.00 90.69 93 TYR A N 1
ATOM 781 C CA . TYR A 1 93 ? 11.200 -5.027 -7.520 1.00 90.69 93 TYR A CA 1
ATOM 782 C C . TYR A 1 93 ? 9.774 -4.474 -7.510 1.00 90.69 93 TYR A C 1
ATOM 784 O O . TYR A 1 93 ? 9.133 -4.418 -6.462 1.00 90.69 93 TYR A O 1
ATOM 792 N N . LEU A 1 94 ? 9.237 -4.111 -8.674 1.00 91.56 94 LEU A N 1
ATOM 793 C CA . LEU A 1 94 ? 7.850 -3.664 -8.778 1.00 91.56 94 LEU A CA 1
ATOM 794 C C . LEU A 1 94 ? 6.860 -4.794 -8.444 1.00 91.56 94 LEU A C 1
ATOM 796 O O . LEU A 1 94 ? 5.863 -4.562 -7.758 1.00 91.56 94 LEU A O 1
ATOM 800 N N . SER A 1 95 ? 7.160 -6.018 -8.881 1.00 95.25 95 SER A N 1
ATOM 801 C CA . SER A 1 95 ? 6.369 -7.215 -8.572 1.00 95.25 95 SER A CA 1
ATOM 802 C C . SER A 1 95 ? 6.401 -7.545 -7.077 1.00 95.25 95 SER A C 1
ATOM 804 O O . SER A 1 95 ? 5.358 -7.818 -6.489 1.00 95.25 95 SER A O 1
ATOM 806 N N . GLU A 1 96 ? 7.564 -7.434 -6.431 1.00 94.88 96 GLU A N 1
ATOM 807 C CA . GLU A 1 96 ? 7.682 -7.596 -4.976 1.00 94.88 96 GLU A CA 1
ATOM 808 C C . GLU A 1 96 ? 6.880 -6.530 -4.217 1.00 94.88 96 GLU A C 1
ATOM 810 O O . GLU A 1 96 ? 6.132 -6.846 -3.291 1.00 94.88 96 GLU A O 1
ATOM 815 N N . SER A 1 97 ? 6.948 -5.265 -4.647 1.00 95.94 97 SER A N 1
ATOM 816 C CA . SER A 1 97 ? 6.135 -4.188 -4.066 1.00 95.94 97 SER A CA 1
ATOM 817 C C . SER A 1 97 ? 4.636 -4.509 -4.124 1.00 95.94 97 SER A C 1
ATOM 819 O O . SER A 1 97 ? 3.925 -4.349 -3.126 1.00 95.94 97 SER A O 1
ATOM 821 N N . TYR A 1 98 ? 4.163 -5.029 -5.263 1.00 96.75 98 TYR A N 1
ATOM 822 C CA . TYR A 1 98 ? 2.777 -5.461 -5.441 1.00 96.75 98 TYR A CA 1
ATOM 823 C C . TYR A 1 98 ? 2.376 -6.539 -4.427 1.00 96.75 98 TYR A C 1
ATOM 825 O O . TYR A 1 98 ? 1.330 -6.400 -3.796 1.00 96.75 98 TYR A O 1
ATOM 833 N N . ILE A 1 99 ? 3.206 -7.569 -4.221 1.00 96.75 99 ILE A N 1
ATOM 834 C CA . ILE A 1 99 ? 2.921 -8.667 -3.280 1.00 96.75 99 ILE A CA 1
ATOM 835 C C . ILE A 1 99 ? 2.693 -8.124 -1.865 1.00 96.75 99 ILE A C 1
ATOM 837 O O . ILE A 1 99 ? 1.739 -8.519 -1.189 1.00 96.75 99 ILE A O 1
ATOM 841 N N . PHE A 1 100 ? 3.526 -7.184 -1.412 1.00 96.12 100 PHE A N 1
ATOM 842 C CA . PHE A 1 100 ? 3.352 -6.579 -0.091 1.00 96.12 100 PHE A CA 1
ATOM 843 C C . PHE A 1 100 ? 2.073 -5.744 0.002 1.00 96.12 100 PHE A C 1
ATOM 845 O O . PHE A 1 100 ? 1.339 -5.877 0.982 1.00 96.12 100 PHE A O 1
ATOM 852 N N . TYR A 1 101 ? 1.764 -4.914 -0.994 1.00 97.50 101 TYR A N 1
ATOM 853 C CA . TYR A 1 101 ? 0.531 -4.125 -0.969 1.00 97.50 101 TYR A CA 1
ATOM 854 C C . TYR A 1 101 ? -0.738 -4.986 -1.061 1.00 97.50 101 TYR A C 1
ATOM 856 O O . TYR A 1 101 ? -1.709 -4.740 -0.340 1.00 97.50 101 TYR A O 1
ATOM 864 N N . GLU A 1 102 ? -0.728 -6.036 -1.878 1.00 96.38 102 GLU A N 1
ATOM 865 C CA . GLU A 1 102 ? -1.824 -7.000 -1.959 1.00 96.38 102 GLU A CA 1
ATOM 866 C C . GLU A 1 102 ? -2.000 -7.757 -0.635 1.00 96.38 102 GLU A C 1
ATOM 868 O O . GLU A 1 102 ? -3.126 -7.929 -0.157 1.00 96.38 102 GLU A O 1
ATOM 873 N N . ALA A 1 103 ? -0.900 -8.143 0.020 1.00 95.06 103 ALA A N 1
ATOM 874 C CA . ALA A 1 103 ? -0.933 -8.723 1.359 1.00 95.06 103 ALA A CA 1
ATOM 875 C C . ALA A 1 103 ? -1.524 -7.747 2.387 1.00 95.06 103 ALA A C 1
ATOM 877 O O . ALA A 1 103 ? -2.231 -8.177 3.302 1.00 95.06 103 ALA A O 1
ATOM 878 N N . ILE A 1 104 ? -1.271 -6.441 2.238 1.00 95.12 104 ILE A N 1
ATOM 879 C CA . ILE A 1 104 ? -1.832 -5.432 3.137 1.00 95.12 104 ILE A CA 1
ATOM 880 C C . ILE A 1 104 ? -3.352 -5.365 3.021 1.00 95.12 104 ILE A C 1
ATOM 882 O O . ILE A 1 104 ? -4.052 -5.353 4.038 1.00 95.12 104 ILE A O 1
ATOM 886 N N . LEU A 1 105 ? -3.847 -5.344 1.781 1.00 93.44 105 LEU A N 1
ATOM 887 C CA . LEU A 1 105 ? -5.271 -5.289 1.478 1.00 93.44 105 LEU A CA 1
ATOM 888 C C . LEU A 1 105 ? -5.984 -6.582 1.896 1.00 93.44 105 LEU A C 1
ATOM 890 O O . LEU A 1 105 ? -6.981 -6.526 2.608 1.00 93.44 105 LEU A O 1
ATOM 894 N N . SER A 1 106 ? -5.462 -7.740 1.489 1.00 93.44 106 SER A N 1
ATOM 895 C CA . SER A 1 106 ? -6.081 -9.054 1.727 1.00 93.44 106 SER A CA 1
ATOM 896 C C . SER A 1 106 ? -6.161 -9.431 3.204 1.00 93.44 106 SER A C 1
ATOM 898 O O . SER A 1 106 ? -7.122 -10.062 3.632 1.00 93.44 106 SER A O 1
ATOM 900 N N . ARG A 1 107 ? -5.170 -9.026 4.005 1.00 92.19 107 ARG A N 1
ATOM 901 C CA . ARG A 1 107 ? -5.153 -9.271 5.453 1.00 92.19 107 ARG A CA 1
ATOM 902 C C . ARG A 1 107 ? -5.875 -8.185 6.243 1.00 92.19 107 ARG A C 1
ATOM 904 O O . ARG A 1 107 ? -5.901 -8.273 7.470 1.00 92.19 107 ARG A O 1
ATOM 911 N N . GLU A 1 108 ? -6.416 -7.169 5.577 1.00 91.00 108 GLU A N 1
ATOM 912 C CA . GLU A 1 108 ? -7.176 -6.083 6.193 1.00 91.00 108 GLU A CA 1
ATOM 913 C C . GLU A 1 108 ? -6.438 -5.452 7.394 1.00 91.00 108 GLU A C 1
ATOM 915 O O . GLU A 1 108 ? -7.011 -5.274 8.470 1.00 91.00 108 GLU A O 1
ATOM 920 N N . TYR A 1 109 ? -5.138 -5.140 7.268 1.00 90.62 109 TYR A N 1
ATOM 921 C CA . TYR A 1 109 ? -4.364 -4.649 8.426 1.00 90.62 109 TYR A CA 1
ATOM 922 C C . TYR A 1 109 ? -4.905 -3.335 9.016 1.00 90.62 109 TYR A C 1
ATOM 924 O O . TYR A 1 109 ? -4.662 -3.049 10.184 1.00 90.62 109 TYR A O 1
ATOM 932 N N . PHE A 1 110 ? -5.664 -2.560 8.238 1.00 86.94 110 PHE A N 1
ATOM 933 C CA . PHE A 1 110 ? -6.268 -1.295 8.663 1.00 86.94 110 PHE A CA 1
ATOM 934 C C . PHE A 1 110 ? -7.724 -1.412 9.155 1.00 86.94 110 PHE A C 1
ATOM 936 O O . PHE A 1 110 ? -8.344 -0.386 9.430 1.00 86.94 110 PHE A O 1
ATOM 943 N N . LYS A 1 111 ? -8.282 -2.626 9.280 1.00 82.81 111 LYS A N 1
ATOM 944 C CA . LYS A 1 111 ? -9.694 -2.848 9.655 1.00 82.81 111 LYS A CA 1
ATOM 945 C C . LYS A 1 111 ? -10.060 -2.269 11.020 1.00 82.81 111 LYS A C 1
ATOM 947 O O . LYS A 1 111 ? -11.100 -1.635 11.170 1.00 82.81 111 LYS A O 1
ATOM 952 N N . ASP A 1 112 ? -9.163 -2.416 11.991 1.00 72.44 112 ASP A N 1
ATOM 953 C CA . ASP A 1 112 ? -9.420 -2.060 13.392 1.00 72.44 112 ASP A CA 1
ATOM 954 C C . ASP A 1 112 ? -9.356 -0.545 13.667 1.00 72.44 112 ASP A C 1
ATOM 956 O O . ASP A 1 112 ? -9.485 -0.119 14.814 1.00 72.44 112 ASP A O 1
ATOM 960 N N . ARG A 1 113 ? -9.206 0.285 12.624 1.00 67.94 113 ARG A N 1
ATOM 961 C CA . ARG A 1 113 ? -9.256 1.758 12.677 1.00 67.94 113 ARG A CA 1
ATOM 962 C C . ARG A 1 113 ? -10.447 2.296 13.470 1.00 67.94 113 ARG A C 1
ATOM 964 O O . ARG A 1 113 ? -10.340 3.350 14.084 1.00 67.94 113 ARG A O 1
ATOM 971 N N . LEU A 1 114 ? -11.599 1.639 13.355 1.00 58.34 114 LEU A N 1
ATOM 972 C CA . LEU A 1 114 ? -12.882 2.139 13.860 1.00 58.34 114 LEU A CA 1
ATOM 973 C C . LEU A 1 114 ? -13.147 1.728 15.320 1.00 58.34 114 LEU A C 1
ATOM 975 O O . LEU A 1 114 ? -14.179 2.080 15.893 1.00 58.34 114 LEU A O 1
ATOM 979 N N . SER A 1 115 ? -12.225 0.987 15.938 1.00 54.03 115 SER A N 1
ATOM 980 C CA . SER A 1 115 ? -12.386 0.441 17.288 1.00 54.03 115 SER A CA 1
ATOM 981 C C . SER A 1 115 ? -12.097 1.505 18.354 1.00 54.03 115 SER A C 1
ATOM 983 O O . SER A 1 115 ? -10.967 1.647 18.799 1.00 54.03 115 SER A O 1
ATOM 985 N N . LYS A 1 116 ? -13.144 2.244 18.741 1.00 51.91 116 LYS A N 1
ATOM 986 C CA . LYS A 1 116 ? -13.430 2.939 20.024 1.00 51.91 116 LYS A CA 1
ATOM 987 C C . LYS A 1 116 ? -12.399 3.859 20.720 1.00 51.91 116 LYS A C 1
ATOM 989 O O . LYS A 1 116 ? -12.848 4.674 21.515 1.00 51.91 116 LYS A O 1
ATOM 994 N N . GLU A 1 117 ? -11.099 3.821 20.447 1.00 47.06 117 GLU A N 1
ATOM 995 C CA . GLU A 1 117 ? -10.079 4.542 21.247 1.00 47.06 117 GLU A CA 1
ATOM 996 C C . GLU A 1 117 ? -9.457 5.771 20.576 1.00 47.06 117 GLU A C 1
ATOM 998 O O . GLU A 1 117 ? -8.587 6.426 21.141 1.00 47.06 117 GLU A O 1
ATOM 1003 N N . GLY A 1 118 ? -9.955 6.154 19.407 1.00 52.06 118 GLY A N 1
ATOM 1004 C CA . GLY A 1 118 ? -9.585 7.418 18.793 1.00 52.06 118 GLY A CA 1
ATOM 1005 C C . GLY A 1 118 ? -9.794 7.362 17.300 1.00 52.06 118 GLY A C 1
ATOM 1006 O O . GLY A 1 118 ? -9.222 6.525 16.605 1.00 52.06 118 GLY A O 1
ATOM 1007 N N . GLN A 1 119 ? -10.614 8.277 16.800 1.00 62.88 119 GLN A N 1
ATOM 1008 C CA . GLN A 1 119 ? -10.605 8.659 15.401 1.00 62.88 119 GLN A CA 1
ATOM 1009 C C . GLN A 1 119 ? -9.211 9.237 15.101 1.00 62.88 119 GLN A C 1
ATOM 1011 O O . GLN A 1 119 ? -8.987 10.439 15.202 1.00 62.88 119 GLN A O 1
ATOM 1016 N N . ASP A 1 120 ? -8.232 8.379 14.807 1.00 78.44 120 ASP A N 1
ATOM 1017 C CA . ASP A 1 120 ? -6.887 8.836 14.479 1.00 78.44 120 ASP A CA 1
ATOM 1018 C C . ASP A 1 120 ? -6.830 9.175 12.990 1.00 78.44 120 ASP A C 1
ATOM 1020 O O . ASP A 1 120 ? -6.694 8.320 12.101 1.00 78.44 120 ASP A O 1
ATOM 1024 N N . ILE A 1 121 ? -6.958 10.469 12.719 1.00 83.75 121 ILE A N 1
ATOM 1025 C CA . ILE A 1 121 ? -6.837 11.028 11.380 1.00 83.75 121 ILE A CA 1
ATOM 1026 C C . ILE A 1 121 ? -5.475 10.718 10.748 1.00 83.75 121 ILE A C 1
ATOM 1028 O O . ILE A 1 121 ? -5.369 10.557 9.528 1.00 83.75 121 ILE A O 1
ATOM 1032 N N . ASN A 1 122 ? -4.419 10.559 11.551 1.00 84.75 122 ASN A N 1
ATOM 1033 C CA . ASN A 1 122 ? -3.101 10.206 11.036 1.00 84.75 122 ASN A CA 1
ATOM 1034 C C . ASN A 1 122 ? -3.105 8.786 10.492 1.00 84.75 122 ASN A C 1
ATOM 1036 O O . ASN A 1 122 ? -2.612 8.553 9.385 1.00 84.75 122 ASN A O 1
ATOM 1040 N N . LEU A 1 123 ? -3.729 7.852 11.212 1.00 86.25 123 LEU A N 1
ATOM 1041 C CA . LEU A 1 123 ? -3.940 6.498 10.723 1.00 86.25 123 LEU A CA 1
ATOM 1042 C C . LEU A 1 123 ? -4.786 6.505 9.442 1.00 86.25 123 LEU A C 1
ATOM 1044 O O . LEU A 1 123 ? -4.537 5.705 8.539 1.00 86.25 123 LEU A O 1
ATOM 1048 N N . ALA A 1 124 ? -5.780 7.397 9.327 1.00 87.31 124 ALA A N 1
ATOM 1049 C CA . ALA A 1 124 ? -6.638 7.529 8.133 1.00 87.31 124 ALA A CA 1
ATOM 1050 C C . ALA A 1 124 ? -5.824 7.933 6.918 1.00 87.31 124 ALA A C 1
ATOM 1052 O O . ALA A 1 124 ? -5.793 7.227 5.908 1.00 87.31 124 ALA A O 1
ATOM 1053 N N . ASN A 1 125 ? -5.034 8.983 7.085 1.00 87.19 125 ASN A N 1
ATOM 1054 C CA . ASN A 1 125 ? -4.107 9.439 6.069 1.00 87.19 125 ASN A CA 1
ATOM 1055 C C . ASN A 1 125 ? -3.033 8.394 5.733 1.00 87.19 125 ASN A C 1
ATOM 1057 O O . ASN A 1 125 ? -2.627 8.295 4.577 1.00 87.19 125 ASN A O 1
ATOM 1061 N N . LYS A 1 126 ? -2.566 7.584 6.694 1.00 89.50 126 LYS A N 1
ATOM 1062 C CA . LYS A 1 126 ? -1.642 6.467 6.424 1.00 89.50 126 LYS A CA 1
ATOM 1063 C C . LYS A 1 126 ? -2.272 5.430 5.487 1.00 89.50 126 LYS A C 1
ATOM 1065 O O . LYS A 1 126 ? -1.632 5.066 4.503 1.00 89.50 126 LYS A O 1
ATOM 1070 N N . GLN A 1 127 ? -3.518 5.014 5.724 1.00 91.56 127 GLN A N 1
ATOM 1071 C CA . GLN A 1 127 ? -4.212 4.060 4.845 1.00 91.56 127 GLN A CA 1
ATOM 1072 C C . GLN A 1 127 ? -4.514 4.658 3.468 1.00 91.56 127 GLN A C 1
ATOM 1074 O O . GLN A 1 127 ? -4.248 4.000 2.465 1.00 91.56 127 GLN A O 1
ATOM 1079 N N . LEU A 1 128 ? -4.996 5.905 3.402 1.00 91.25 128 LEU A N 1
ATOM 1080 C CA . LEU A 1 128 ? -5.235 6.597 2.129 1.00 91.25 128 LEU A CA 1
ATOM 1081 C C . LEU A 1 128 ? -3.952 6.661 1.294 1.00 91.25 128 LEU A C 1
ATOM 1083 O O . LEU A 1 128 ? -3.937 6.266 0.130 1.00 91.25 128 LEU A O 1
ATOM 1087 N N . ARG A 1 129 ? -2.835 7.055 1.913 1.00 92.44 129 ARG A N 1
ATOM 1088 C CA . ARG A 1 129 ? -1.522 7.059 1.261 1.00 92.44 129 ARG A CA 1
ATOM 1089 C C . ARG A 1 129 ? -1.046 5.660 0.865 1.00 92.44 129 ARG A C 1
ATOM 1091 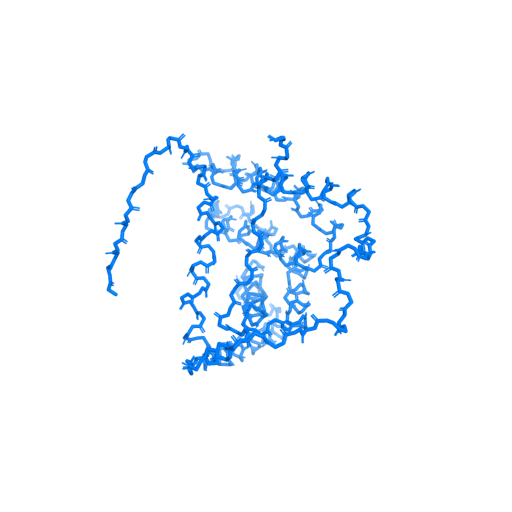O O . ARG A 1 129 ? -0.364 5.528 -0.145 1.00 92.44 129 ARG A O 1
ATOM 1098 N N . CYS A 1 130 ? -1.356 4.629 1.648 1.00 92.38 130 CYS A N 1
ATOM 1099 C CA . CYS A 1 130 ? -1.018 3.246 1.314 1.00 92.38 130 CYS A CA 1
ATOM 1100 C C . CYS A 1 130 ? -1.759 2.793 0.045 1.00 92.38 130 CYS A C 1
ATOM 1102 O O . CYS A 1 130 ? -1.123 2.341 -0.904 1.00 92.38 130 CYS A O 1
ATOM 1104 N N . ILE A 1 131 ? -3.076 3.013 -0.019 1.00 93.44 131 ILE A N 1
ATOM 1105 C CA . ILE A 1 131 ? -3.903 2.641 -1.177 1.00 93.44 131 ILE A CA 1
ATOM 1106 C C . ILE A 1 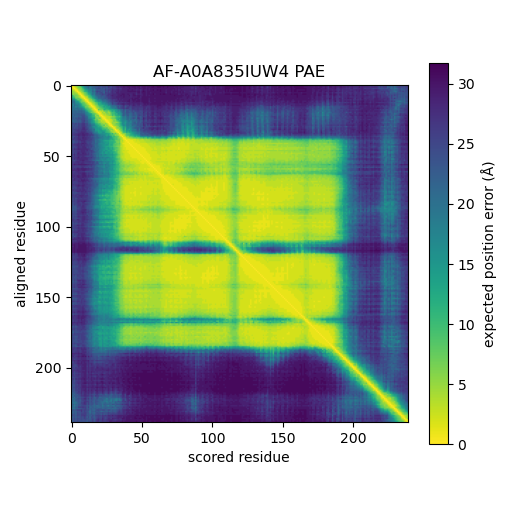131 ? -3.527 3.455 -2.418 1.00 93.44 131 ILE A C 1
ATOM 1108 O O . ILE A 1 131 ? -3.386 2.879 -3.492 1.00 93.44 131 ILE A O 1
ATOM 1112 N N . ALA A 1 132 ? -3.297 4.764 -2.283 1.00 93.06 132 ALA A N 1
ATOM 1113 C CA . ALA A 1 132 ? -2.878 5.609 -3.402 1.00 93.06 132 ALA A CA 1
ATOM 1114 C C . ALA A 1 132 ? -1.564 5.122 -4.036 1.00 93.06 132 ALA A C 1
ATOM 1116 O O . ALA A 1 132 ? -1.422 5.104 -5.255 1.00 93.06 132 ALA A O 1
ATOM 1117 N N . ARG A 1 133 ? -0.608 4.667 -3.221 1.00 92.62 133 ARG A N 1
ATOM 1118 C CA . ARG A 1 133 ? 0.643 4.090 -3.729 1.00 92.62 133 ARG A CA 1
ATOM 1119 C C . ARG A 1 133 ? 0.444 2.727 -4.363 1.00 92.62 133 ARG A C 1
ATOM 1121 O O . ARG A 1 133 ? 1.038 2.457 -5.402 1.00 92.62 133 ARG A O 1
ATOM 1128 N N . PHE A 1 134 ? -0.414 1.896 -3.781 1.00 95.56 134 PHE A N 1
ATOM 1129 C CA . PHE A 1 134 ? -0.743 0.614 -4.385 1.00 95.56 134 PHE A CA 1
ATOM 1130 C C . PHE A 1 134 ? -1.405 0.790 -5.757 1.00 95.56 134 PHE A C 1
ATOM 1132 O O . PHE A 1 134 ? -1.045 0.093 -6.700 1.00 95.56 134 PHE A O 1
ATOM 1139 N N . LEU A 1 135 ? -2.292 1.781 -5.903 1.00 93.31 135 LEU A N 1
ATOM 1140 C CA . LEU A 1 135 ? -2.882 2.152 -7.190 1.00 93.31 135 LEU A CA 1
ATOM 1141 C C . LEU A 1 135 ? -1.811 2.458 -8.239 1.00 93.31 135 LEU A C 1
ATOM 1143 O O . LEU A 1 135 ? -1.895 1.935 -9.345 1.00 93.31 135 LEU A O 1
ATOM 1147 N N . ILE A 1 136 ? -0.777 3.227 -7.884 1.00 90.62 136 ILE A N 1
ATOM 1148 C CA . ILE A 1 136 ? 0.349 3.509 -8.786 1.00 90.62 136 ILE A CA 1
ATOM 1149 C C . ILE A 1 136 ? 1.054 2.208 -9.193 1.00 90.62 136 ILE A C 1
ATOM 1151 O O . ILE A 1 136 ? 1.250 1.971 -10.381 1.00 90.62 136 ILE A O 1
ATOM 1155 N N . VAL A 1 137 ? 1.375 1.329 -8.239 1.00 91.88 137 VAL A N 1
ATOM 1156 C CA . VAL A 1 137 ? 2.011 0.032 -8.531 1.00 91.88 137 VAL A CA 1
ATOM 1157 C C . VAL A 1 137 ? 1.150 -0.820 -9.474 1.00 91.88 137 VAL A C 1
ATOM 1159 O O . VAL A 1 137 ? 1.663 -1.371 -10.447 1.00 91.88 137 VAL A O 1
ATOM 1162 N N . CYS A 1 138 ? -0.163 -0.899 -9.243 1.00 92.62 138 CYS A N 1
ATOM 1163 C CA . CYS A 1 138 ? -1.082 -1.646 -10.103 1.00 92.62 138 CYS A CA 1
ATOM 1164 C C . CYS A 1 138 ? -1.215 -1.043 -11.504 1.00 92.62 138 CYS A C 1
ATOM 1166 O O . CYS A 1 138 ? -1.315 -1.800 -12.470 1.00 92.62 138 CYS A O 1
ATOM 1168 N N . LEU A 1 139 ? -1.216 0.288 -11.618 1.00 87.38 139 LEU A N 1
ATOM 1169 C CA . LEU A 1 139 ? -1.250 0.996 -12.898 1.00 87.38 139 LEU A CA 1
ATOM 1170 C C . LEU A 1 139 ? 0.005 0.693 -13.719 1.00 87.38 139 LEU A C 1
ATOM 1172 O O . LEU A 1 139 ? -0.110 0.303 -14.878 1.00 87.38 139 LEU A O 1
ATOM 1176 N N . VAL A 1 140 ? 1.189 0.785 -13.108 1.00 87.25 140 VAL A N 1
ATOM 1177 C CA . VAL A 1 140 ? 2.465 0.508 -13.791 1.00 87.25 140 VAL A CA 1
ATOM 1178 C C . VAL A 1 140 ? 2.569 -0.966 -14.205 1.00 87.25 140 VAL A C 1
ATOM 1180 O O . VAL A 1 140 ? 3.044 -1.263 -15.296 1.00 87.25 140 VAL A O 1
ATOM 1183 N N . LEU A 1 141 ? 2.065 -1.898 -13.388 1.00 86.81 141 LEU A N 1
ATOM 1184 C CA . LEU A 1 141 ? 1.994 -3.326 -13.735 1.00 86.81 141 LEU A CA 1
ATOM 1185 C C . LEU A 1 141 ? 0.828 -3.690 -14.673 1.00 86.81 141 LEU A C 1
ATOM 1187 O O . LEU A 1 141 ? 0.662 -4.868 -14.995 1.00 86.81 141 LEU A O 1
ATOM 1191 N N . ASN A 1 142 ? -0.004 -2.725 -15.084 1.00 87.38 142 ASN A N 1
ATOM 1192 C CA . ASN A 1 142 ? -1.202 -2.941 -15.905 1.00 87.38 142 ASN A CA 1
ATOM 1193 C C . ASN A 1 142 ? -2.164 -4.009 -15.317 1.00 87.38 142 ASN A C 1
ATOM 1195 O O . ASN A 1 142 ? -2.793 -4.789 -16.036 1.00 87.38 142 ASN A O 1
ATOM 1199 N N . LYS A 1 143 ? -2.303 -4.061 -13.984 1.00 88.75 143 LYS A N 1
ATOM 1200 C CA . LYS A 1 143 ? -3.221 -4.962 -13.256 1.00 88.75 143 LYS A CA 1
ATOM 1201 C C . LYS A 1 143 ? -4.629 -4.363 -13.186 1.00 88.75 143 LYS A C 1
ATOM 1203 O O . LYS A 1 143 ? -5.101 -3.992 -12.114 1.00 88.75 143 LYS A O 1
ATOM 1208 N N . ARG A 1 144 ? -5.295 -4.245 -14.337 1.00 87.69 144 ARG A N 1
ATOM 1209 C CA . ARG A 1 144 ? -6.543 -3.470 -14.499 1.00 87.69 144 ARG A CA 1
ATOM 1210 C C . ARG A 1 144 ? -7.656 -3.855 -13.527 1.00 87.69 144 ARG A C 1
ATOM 1212 O O . ARG A 1 144 ? -8.226 -2.970 -12.898 1.00 87.69 144 ARG A O 1
ATOM 1219 N N . ASP A 1 145 ? -7.921 -5.147 -13.350 1.00 91.06 145 ASP A N 1
ATOM 1220 C CA . ASP A 1 145 ? -8.978 -5.612 -12.440 1.00 91.06 145 ASP A CA 1
ATOM 1221 C C . ASP A 1 145 ? -8.726 -5.144 -11.000 1.00 91.06 145 ASP A C 1
ATOM 1223 O O . ASP A 1 145 ? -9.632 -4.673 -10.308 1.00 91.06 145 ASP A O 1
ATOM 1227 N N . MET A 1 146 ? -7.460 -5.195 -10.570 1.00 92.94 146 MET A N 1
ATOM 1228 C CA . MET A 1 146 ? -7.050 -4.694 -9.262 1.00 92.94 146 MET A CA 1
ATOM 1229 C C . MET A 1 146 ? -7.155 -3.168 -9.187 1.00 92.94 146 MET A C 1
ATOM 1231 O O . MET A 1 146 ? -7.606 -2.648 -8.172 1.00 92.94 146 MET A O 1
ATOM 1235 N N . VAL A 1 147 ? -6.801 -2.442 -10.252 1.00 92.50 147 VAL A N 1
ATOM 1236 C CA . VAL A 1 147 ? -6.958 -0.980 -10.310 1.00 92.50 147 VAL A CA 1
ATOM 1237 C C . VAL A 1 147 ? -8.420 -0.580 -10.109 1.00 92.50 147 VAL A C 1
ATOM 1239 O O . VAL A 1 147 ? -8.698 0.248 -9.246 1.00 92.50 147 VAL A O 1
ATOM 1242 N N . PHE A 1 148 ? -9.364 -1.189 -10.834 1.00 92.25 148 PHE A N 1
ATOM 1243 C CA . PHE A 1 148 ? -10.788 -0.877 -10.673 1.00 92.25 148 PHE A CA 1
ATOM 1244 C C . PHE A 1 148 ? -11.283 -1.170 -9.254 1.00 92.25 148 PHE A C 1
ATOM 1246 O O . PHE A 1 148 ? -11.929 -0.317 -8.643 1.00 92.25 148 PHE A O 1
ATOM 1253 N N . LYS A 1 149 ? -10.905 -2.327 -8.695 1.00 94.50 149 LYS A N 1
ATOM 1254 C CA . LYS A 1 149 ? -11.216 -2.692 -7.306 1.00 94.50 149 LYS A CA 1
ATOM 1255 C C . LYS A 1 149 ? -10.661 -1.675 -6.304 1.00 94.50 149 LYS A C 1
ATOM 1257 O O . LYS A 1 149 ? -11.347 -1.292 -5.359 1.00 94.50 149 LYS A O 1
ATOM 1262 N N . LEU A 1 150 ? -9.418 -1.239 -6.494 1.00 94.19 150 LEU A N 1
ATOM 1263 C CA . LEU A 1 150 ? -8.767 -0.279 -5.610 1.00 94.19 150 LEU A CA 1
ATOM 1264 C C . LEU A 1 150 ? -9.371 1.117 -5.722 1.00 94.19 150 LEU A C 1
ATOM 1266 O O . LEU A 1 150 ? -9.489 1.784 -4.702 1.00 94.19 150 LEU A O 1
ATOM 1270 N N . VAL A 1 151 ? -9.770 1.563 -6.915 1.00 93.81 151 VAL A N 1
ATOM 1271 C CA . VAL A 1 151 ? -10.426 2.866 -7.097 1.00 93.81 151 VAL A CA 1
ATOM 1272 C C . VAL A 1 151 ? -11.777 2.904 -6.396 1.00 93.81 151 VAL A C 1
ATOM 1274 O O . VAL A 1 151 ? -12.087 3.902 -5.746 1.00 93.81 151 VAL A O 1
ATOM 1277 N N . ASP A 1 152 ? -12.566 1.837 -6.503 1.00 94.44 152 ASP A N 1
ATOM 1278 C CA . ASP A 1 152 ? -13.847 1.738 -5.803 1.00 94.44 152 ASP A CA 1
ATOM 1279 C C . ASP A 1 152 ? -13.652 1.768 -4.282 1.00 94.44 152 ASP A C 1
ATOM 1281 O O . ASP A 1 152 ? -14.208 2.620 -3.588 1.00 94.44 152 ASP A O 1
ATOM 1285 N N . HIS A 1 153 ? -12.733 0.945 -3.774 1.00 93.50 153 HIS A N 1
ATOM 1286 C CA . HIS A 1 153 ? -12.380 0.950 -2.357 1.00 93.50 153 HIS A CA 1
ATOM 1287 C C . HIS A 1 153 ? -11.843 2.315 -1.890 1.00 93.50 153 HIS A C 1
ATOM 1289 O O . HIS A 1 153 ? -12.193 2.788 -0.811 1.00 93.50 153 HIS A O 1
ATOM 1295 N N . PHE A 1 154 ? -11.021 2.986 -2.699 1.00 93.56 154 PHE A N 1
ATOM 1296 C CA . PHE A 1 154 ? -10.457 4.289 -2.362 1.00 93.56 154 PHE A CA 1
ATOM 1297 C C . PHE A 1 154 ? -11.534 5.377 -2.263 1.00 93.56 154 PHE A C 1
ATOM 1299 O O . PHE A 1 154 ? -11.486 6.185 -1.337 1.00 93.56 154 PHE A O 1
ATOM 1306 N N . LYS A 1 155 ? -12.539 5.366 -3.150 1.00 94.00 155 LYS A N 1
ATOM 1307 C CA . LYS A 1 155 ? -13.711 6.257 -3.070 1.00 94.00 155 LYS A CA 1
ATOM 1308 C C . LYS A 1 155 ? -14.460 6.074 -1.755 1.00 94.00 155 LYS A C 1
ATOM 1310 O O . LYS A 1 155 ? -14.634 7.042 -1.019 1.00 94.00 155 LYS A O 1
ATOM 1315 N N . VAL A 1 156 ? -14.830 4.828 -1.445 1.00 93.38 156 VAL A N 1
ATOM 1316 C CA . VAL A 1 156 ? -15.551 4.485 -0.211 1.00 93.38 156 VAL A CA 1
ATOM 1317 C C . VAL A 1 156 ? -14.764 4.945 1.013 1.00 93.38 156 VAL A C 1
ATOM 1319 O O . VAL A 1 156 ? -15.324 5.588 1.898 1.00 93.38 156 VAL A O 1
ATOM 1322 N N . LEU A 1 157 ? -13.451 4.704 1.033 1.00 90.94 157 LEU A N 1
ATOM 1323 C CA . LEU A 1 157 ? -12.601 5.093 2.153 1.00 90.94 157 LEU A CA 1
ATOM 1324 C C . LEU A 1 157 ? -12.508 6.617 2.327 1.00 90.94 157 LEU A C 1
ATOM 1326 O O . LEU A 1 157 ? -12.532 7.101 3.458 1.00 90.94 157 LEU A O 1
ATOM 1330 N N . VAL A 1 158 ? -12.404 7.390 1.241 1.00 91.19 158 VAL A N 1
ATOM 1331 C CA . VAL A 1 158 ? -12.395 8.863 1.311 1.00 91.19 158 VAL A CA 1
ATOM 1332 C C . VAL A 1 158 ? -13.729 9.389 1.848 1.00 91.19 158 VAL A C 1
ATOM 1334 O O . VAL A 1 158 ? -13.735 10.267 2.714 1.00 91.19 158 VAL A O 1
ATOM 1337 N N . ASP A 1 159 ? -14.851 8.823 1.402 1.00 91.00 159 ASP A N 1
ATOM 1338 C CA . ASP A 1 159 ? -16.184 9.204 1.878 1.00 91.00 159 ASP A CA 1
ATOM 1339 C C . ASP A 1 159 ? -16.408 8.818 3.350 1.00 91.00 159 ASP A C 1
ATOM 1341 O O . ASP A 1 159 ? -16.994 9.581 4.121 1.00 91.00 159 ASP A O 1
ATOM 1345 N N . GLU A 1 160 ? -15.907 7.661 3.787 1.00 89.00 160 GLU A N 1
ATOM 1346 C CA . GLU A 1 160 ? -15.871 7.266 5.199 1.00 89.00 160 GLU A CA 1
ATOM 1347 C C . GLU A 1 160 ? -15.028 8.215 6.046 1.00 89.00 160 GLU A C 1
ATOM 1349 O O . GLU A 1 160 ? -15.480 8.650 7.106 1.00 89.00 160 GLU A O 1
ATOM 1354 N N . CYS A 1 161 ? -13.836 8.590 5.575 1.00 87.75 161 CYS A N 1
ATOM 1355 C CA . CYS A 1 161 ? -12.991 9.547 6.280 1.00 87.75 161 CYS A CA 1
ATOM 1356 C C . CYS A 1 161 ? -13.706 10.894 6.425 1.00 87.75 161 CYS A C 1
ATOM 1358 O O . CYS A 1 161 ? -13.798 11.421 7.529 1.00 87.75 161 CYS A O 1
ATOM 1360 N N . LYS A 1 162 ? -14.315 11.412 5.357 1.00 86.75 162 LYS A N 1
ATOM 1361 C CA . LYS A 1 162 ? -15.073 12.665 5.420 1.00 86.75 162 LYS A CA 1
ATOM 1362 C C . LYS A 1 162 ? -16.238 12.607 6.416 1.00 86.75 162 LYS A C 1
ATOM 1364 O O . LYS A 1 162 ? -16.486 13.582 7.119 1.00 86.75 162 LYS A O 1
ATOM 1369 N N . ARG A 1 163 ? -16.964 11.483 6.481 1.00 86.62 163 ARG A N 1
ATOM 1370 C CA . ARG A 1 163 ? -18.075 11.301 7.435 1.00 86.62 163 ARG A CA 1
ATOM 1371 C C . ARG A 1 163 ? -17.596 11.261 8.885 1.00 86.62 163 ARG A C 1
ATOM 1373 O O . ARG A 1 163 ? -18.257 11.832 9.749 1.00 86.62 163 ARG A O 1
ATOM 1380 N N . ASN A 1 164 ? -16.464 10.605 9.129 1.00 84.06 164 ASN A N 1
ATOM 1381 C CA . ASN A 1 164 ? -15.922 10.393 10.470 1.00 84.06 164 ASN A CA 1
ATOM 1382 C C . ASN A 1 164 ? -15.111 11.590 10.993 1.00 84.06 164 ASN A C 1
ATOM 1384 O O . ASN A 1 164 ? -15.034 11.774 12.201 1.00 84.06 164 ASN A O 1
ATOM 1388 N N . PHE A 1 165 ? -14.533 12.404 10.106 1.00 83.06 165 PHE A N 1
ATOM 1389 C CA . PHE A 1 165 ? -13.641 13.520 10.431 1.00 83.06 1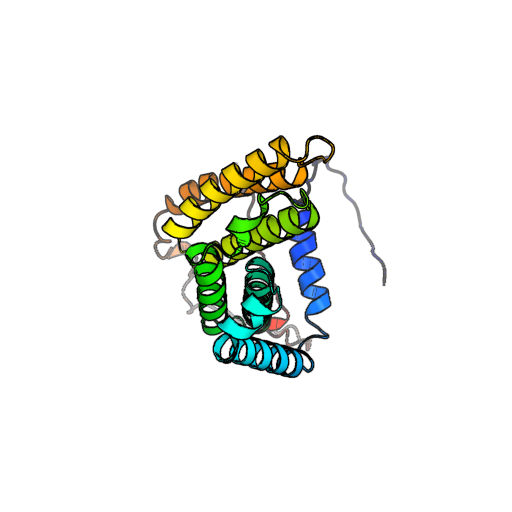65 PHE A CA 1
ATOM 1390 C C . PHE A 1 165 ? -14.184 14.840 9.864 1.00 83.06 165 PHE A C 1
ATOM 1392 O O . PHE A 1 165 ? -13.579 15.446 8.981 1.00 83.06 165 PHE A O 1
ATOM 1399 N N . GLN A 1 166 ? -15.342 15.285 10.358 1.00 74.88 166 GLN A N 1
ATOM 1400 C CA . GLN A 1 166 ? -16.050 16.454 9.811 1.00 74.88 166 GLN A CA 1
ATOM 1401 C C . GLN A 1 166 ? -15.264 17.770 9.937 1.00 74.88 166 GLN A C 1
ATOM 1403 O O . GLN A 1 166 ? -15.462 18.678 9.134 1.00 74.88 166 GLN A O 1
ATOM 1408 N N . GLU A 1 167 ? -14.354 17.860 10.909 1.00 75.81 167 GLU A N 1
ATOM 1409 C CA . GLU A 1 167 ? -13.513 19.041 11.141 1.00 75.81 167 GLU A CA 1
ATOM 1410 C C . GLU A 1 167 ? -12.336 19.157 10.159 1.00 75.81 167 GLU A C 1
ATOM 1412 O O . GLU A 1 167 ? -11.721 20.215 10.056 1.00 75.81 167 GLU A O 1
ATOM 1417 N N . THR A 1 168 ? -12.000 18.091 9.422 1.00 78.12 168 THR A N 1
ATOM 1418 C CA . THR A 1 168 ? -10.872 18.091 8.478 1.00 78.12 168 THR A CA 1
ATOM 1419 C C . THR A 1 168 ? -11.350 18.144 7.033 1.00 78.12 168 THR A C 1
ATOM 1421 O O . THR A 1 168 ? -12.246 17.410 6.620 1.00 78.12 168 THR A O 1
ATOM 1424 N N . ASP A 1 169 ? -10.710 18.993 6.231 1.00 78.38 169 ASP A N 1
ATOM 1425 C CA . ASP A 1 169 ? -10.979 19.088 4.802 1.00 78.38 169 ASP A CA 1
ATOM 1426 C C . ASP A 1 169 ? -10.295 17.947 4.020 1.00 78.38 169 ASP A C 1
ATOM 1428 O O . ASP A 1 169 ? -9.073 17.811 4.025 1.00 78.38 169 ASP A O 1
ATOM 1432 N N . PHE A 1 170 ? -11.088 17.132 3.317 1.00 83.94 170 PHE A N 1
ATOM 1433 C CA . PHE A 1 170 ? -10.620 16.039 2.448 1.00 83.94 170 PHE A CA 1
ATOM 1434 C C . PHE A 1 170 ? -10.626 16.414 0.954 1.00 83.94 170 PHE A C 1
ATOM 1436 O O . PHE A 1 170 ? -10.611 15.526 0.095 1.00 83.94 170 PHE A O 1
ATOM 1443 N N . LYS A 1 171 ? -10.670 17.710 0.606 1.00 86.38 171 LYS A N 1
ATOM 1444 C CA . LYS A 1 171 ? -10.660 18.184 -0.792 1.00 86.38 171 LYS A CA 1
ATOM 1445 C C . LYS A 1 171 ? -9.529 17.587 -1.625 1.00 86.38 171 LYS A C 1
ATOM 1447 O O . LYS A 1 171 ? -9.817 17.089 -2.708 1.00 86.38 171 LYS A O 1
ATOM 1452 N N . ASP A 1 172 ? -8.301 17.556 -1.114 1.00 86.81 172 ASP A N 1
ATOM 1453 C CA . ASP A 1 172 ? -7.147 17.017 -1.848 1.00 86.81 172 ASP A CA 1
ATOM 1454 C C . ASP A 1 172 ? -7.347 15.542 -2.204 1.00 86.81 172 ASP A C 1
ATOM 1456 O O . ASP A 1 172 ? -7.175 15.133 -3.348 1.00 86.81 172 ASP A O 1
ATOM 1460 N N . TRP A 1 173 ? -7.809 14.738 -1.246 1.00 90.12 173 TRP A N 1
ATOM 1461 C CA . TRP A 1 173 ? -8.096 13.324 -1.480 1.00 90.12 173 TRP A CA 1
ATOM 1462 C C . TRP A 1 173 ? -9.236 13.115 -2.479 1.00 90.12 173 TRP A C 1
ATOM 1464 O O . TRP A 1 173 ? -9.176 12.210 -3.312 1.00 90.12 173 TRP A O 1
ATOM 1474 N N . LYS A 1 174 ? -10.252 13.981 -2.453 1.00 89.25 174 LYS A N 1
ATOM 1475 C CA . LYS A 1 174 ? -11.329 13.973 -3.447 1.00 89.25 174 LYS A CA 1
ATOM 1476 C C . LYS A 1 174 ? -10.818 14.341 -4.843 1.00 89.25 174 LYS A C 1
ATOM 1478 O O . LYS A 1 174 ? -11.248 13.724 -5.815 1.00 89.25 174 LYS A O 1
ATOM 1483 N N . LEU A 1 175 ? -9.910 15.311 -4.948 1.00 89.50 175 LEU A N 1
ATOM 1484 C CA . LEU A 1 175 ? -9.258 15.659 -6.212 1.00 89.50 175 LEU A CA 1
ATOM 1485 C C . LEU A 1 175 ? -8.460 14.469 -6.748 1.00 89.50 175 LEU A C 1
ATOM 1487 O O . LEU A 1 175 ? -8.653 14.102 -7.902 1.00 89.50 175 LEU A O 1
ATOM 1491 N N . VAL A 1 176 ? -7.686 13.786 -5.898 1.00 89.00 176 VAL A N 1
ATOM 1492 C CA . VAL A 1 176 ? -6.953 12.566 -6.280 1.00 89.00 176 VAL A CA 1
ATOM 1493 C C . VAL A 1 176 ? -7.905 11.497 -6.829 1.00 89.00 176 VAL A C 1
ATOM 1495 O O . VAL A 1 176 ? -7.654 10.934 -7.891 1.00 89.00 176 VAL A O 1
ATOM 1498 N N . VAL A 1 177 ? -9.040 11.244 -6.166 1.00 89.38 177 VAL A N 1
ATOM 1499 C CA . VAL A 1 177 ? -10.074 10.321 -6.676 1.00 89.38 177 VAL A CA 1
ATOM 1500 C C . VAL A 1 177 ? -10.570 10.750 -8.063 1.00 89.38 177 VAL A C 1
ATOM 1502 O O . VAL A 1 177 ? -10.670 9.920 -8.967 1.00 89.38 177 VAL A O 1
ATOM 1505 N N . GLN A 1 178 ? -10.896 12.033 -8.241 1.00 88.94 178 GLN A N 1
ATOM 1506 C CA . GLN A 1 178 ? -11.396 12.563 -9.512 1.00 88.94 178 GLN A CA 1
ATOM 1507 C C . GLN A 1 178 ? -10.362 12.446 -10.633 1.00 88.94 178 GLN A C 1
ATOM 1509 O O . GLN A 1 178 ? -10.720 12.081 -11.752 1.00 88.94 178 GLN A O 1
ATOM 1514 N N . GLU A 1 179 ? -9.095 12.728 -10.342 1.00 88.31 179 GLU A N 1
ATOM 1515 C CA . GLU A 1 179 ? -7.997 12.611 -11.297 1.00 88.31 179 GLU A CA 1
ATOM 1516 C C . GLU A 1 179 ? -7.767 11.162 -11.715 1.00 88.31 179 GLU A C 1
ATOM 1518 O O . GLU A 1 179 ? -7.652 10.901 -12.908 1.00 88.31 179 GLU A O 1
ATOM 1523 N N . ILE A 1 180 ? -7.789 10.211 -10.776 1.00 86.75 180 ILE A N 1
ATOM 1524 C CA . ILE A 1 180 ? -7.625 8.785 -11.090 1.00 86.75 180 ILE A CA 1
ATOM 1525 C C . ILE A 1 180 ? -8.788 8.280 -11.951 1.00 86.75 180 ILE A C 1
ATOM 1527 O O . ILE A 1 180 ? -8.572 7.582 -12.939 1.00 86.75 180 ILE A O 1
ATOM 1531 N N . VAL A 1 181 ? -10.027 8.662 -11.631 1.00 87.06 181 VAL A N 1
ATOM 1532 C CA . VAL A 1 181 ? -11.195 8.300 -12.451 1.00 87.06 181 VAL A CA 1
ATOM 1533 C C . VAL A 1 181 ? -11.098 8.917 -13.847 1.00 87.06 181 VAL A C 1
ATOM 1535 O O . VAL A 1 181 ? -11.332 8.228 -14.837 1.00 87.06 181 VAL A O 1
ATOM 1538 N N . ARG A 1 182 ? -10.719 10.196 -13.946 1.00 86.50 182 ARG A N 1
ATOM 1539 C CA . ARG A 1 182 ? -10.520 10.875 -15.233 1.00 86.50 182 ARG A CA 1
ATOM 1540 C C . ARG A 1 182 ? -9.414 10.204 -16.047 1.00 86.50 182 ARG A C 1
ATOM 1542 O O . ARG A 1 182 ? -9.591 10.005 -17.244 1.00 86.50 182 ARG A O 1
ATOM 1549 N N . PHE A 1 183 ? -8.312 9.830 -15.401 1.00 83.69 183 PHE A N 1
ATOM 1550 C CA . PHE A 1 183 ? -7.214 9.099 -16.022 1.00 83.69 183 PHE A CA 1
ATOM 1551 C C . PHE A 1 183 ? -7.705 7.778 -16.617 1.00 83.69 183 PHE A C 1
ATOM 1553 O O . PHE A 1 183 ? -7.484 7.543 -17.795 1.00 83.69 183 PHE A O 1
ATOM 1560 N N . LEU A 1 184 ? -8.441 6.961 -15.860 1.00 83.81 184 LEU A N 1
ATOM 1561 C CA . LEU A 1 184 ? -8.948 5.671 -16.347 1.00 83.81 184 LEU A CA 1
ATOM 1562 C C . LEU A 1 184 ? -9.976 5.812 -17.480 1.00 83.81 184 LEU A C 1
ATOM 1564 O O . LEU A 1 184 ? -9.976 5.022 -18.426 1.00 83.81 184 LEU A O 1
ATOM 1568 N N . ASN A 1 185 ? -10.825 6.839 -17.426 1.00 82.44 185 ASN A N 1
ATOM 1569 C CA . ASN A 1 185 ? -11.768 7.143 -18.505 1.00 82.44 185 ASN A CA 1
ATOM 1570 C C . ASN A 1 185 ? -11.050 7.578 -19.795 1.00 82.44 185 ASN A C 1
ATOM 1572 O O . ASN A 1 185 ? -11.500 7.264 -20.892 1.00 82.44 185 ASN A O 1
ATOM 1576 N N . ASN A 1 186 ? -9.922 8.279 -19.677 1.00 76.50 186 ASN A N 1
ATOM 1577 C CA . ASN A 1 186 ? -9.113 8.659 -20.833 1.00 76.50 186 ASN A CA 1
ATOM 1578 C C . ASN A 1 186 ? -8.231 7.501 -21.321 1.00 76.50 186 ASN A C 1
ATOM 1580 O O . ASN A 1 186 ? -8.068 7.329 -22.523 1.00 76.50 186 ASN A O 1
ATOM 1584 N N . ASP A 1 187 ? -7.694 6.675 -20.424 1.00 68.06 187 ASP A N 1
ATOM 1585 C CA . ASP A 1 187 ? -6.871 5.512 -20.775 1.00 68.06 187 ASP A CA 1
ATOM 1586 C C . ASP A 1 187 ? -7.687 4.461 -21.543 1.00 68.06 187 ASP A C 1
ATOM 1588 O O . ASP A 1 187 ? -7.244 3.925 -22.558 1.00 68.06 187 ASP A O 1
ATOM 1592 N N . THR A 1 188 ? -8.952 4.256 -21.163 1.00 59.69 188 THR A N 1
ATOM 1593 C CA . THR A 1 188 ? -9.896 3.455 -21.964 1.00 59.69 188 THR A CA 1
ATOM 1594 C C . THR A 1 188 ? -10.138 4.046 -23.359 1.00 59.69 188 THR A C 1
ATOM 1596 O O . THR A 1 188 ? -10.290 3.288 -24.318 1.00 59.69 188 THR A O 1
ATOM 1599 N N . ALA A 1 189 ? -10.103 5.373 -23.524 1.00 51.25 189 ALA A N 1
ATOM 1600 C CA . ALA A 1 189 ? -10.173 6.018 -24.837 1.00 51.25 189 ALA A CA 1
ATOM 1601 C C . ALA A 1 189 ? -8.872 5.853 -25.653 1.00 51.25 189 ALA A C 1
ATOM 1603 O O . ALA A 1 189 ? -8.939 5.641 -26.863 1.00 51.25 189 ALA A O 1
ATOM 1604 N N . PHE A 1 190 ? -7.699 5.863 -25.009 1.00 47.75 190 PHE A N 1
ATOM 1605 C CA . PHE A 1 190 ? -6.406 5.608 -25.661 1.00 47.75 190 PHE A CA 1
ATOM 1606 C C . PHE A 1 190 ? -6.229 4.144 -26.085 1.00 47.75 190 PHE A C 1
ATOM 1608 O O . PHE A 1 190 ? -5.685 3.879 -27.152 1.00 47.75 190 PHE A O 1
ATOM 1615 N N . MET A 1 191 ? -6.750 3.185 -25.321 1.00 46.12 191 MET A N 1
ATOM 1616 C CA . MET A 1 191 ? -6.668 1.751 -25.641 1.00 46.12 191 MET A CA 1
ATOM 1617 C C . MET A 1 191 ? -7.641 1.308 -26.750 1.00 46.12 191 MET A C 1
ATOM 1619 O O . MET A 1 191 ? -7.540 0.184 -27.238 1.00 46.12 191 MET A O 1
ATOM 1623 N N . ASN A 1 192 ? -8.557 2.186 -27.182 1.00 44.75 192 ASN A N 1
ATOM 1624 C CA . ASN A 1 192 ? -9.334 2.011 -28.416 1.00 44.75 192 ASN A CA 1
ATOM 1625 C C . ASN A 1 192 ? -8.550 2.422 -29.677 1.00 44.75 192 ASN A C 1
ATOM 1627 O O . ASN A 1 192 ? -9.021 2.192 -30.795 1.00 44.75 192 ASN A O 1
ATOM 1631 N N . PHE A 1 193 ? -7.340 2.977 -29.539 1.00 44.22 193 PHE A N 1
ATOM 1632 C CA . PHE A 1 193 ? -6.422 3.032 -30.667 1.00 44.22 193 PHE A CA 1
ATOM 1633 C C . PHE A 1 193 ? -5.889 1.630 -30.926 1.00 44.22 193 PHE A C 1
ATOM 1635 O O . PHE A 1 193 ? -5.264 1.000 -30.074 1.00 44.22 193 PHE A O 1
ATOM 1642 N N . ARG A 1 194 ? -6.175 1.146 -32.141 1.00 41.31 194 ARG A N 1
ATOM 1643 C CA . ARG A 1 194 ? -5.580 -0.055 -32.735 1.00 41.31 194 ARG A CA 1
ATOM 1644 C C . ARG A 1 194 ? -4.107 -0.162 -32.309 1.00 41.31 194 ARG A C 1
ATOM 1646 O O . ARG A 1 194 ? -3.434 0.872 -32.355 1.00 41.31 194 ARG A O 1
ATOM 1653 N N . PRO A 1 195 ? -3.594 -1.368 -31.974 1.00 39.69 195 PRO A N 1
ATOM 1654 C CA . PRO A 1 195 ? -2.162 -1.569 -31.760 1.00 39.69 195 PRO A CA 1
ATOM 1655 C C . PRO A 1 195 ? -1.448 -0.862 -32.897 1.00 39.69 195 PRO A C 1
ATOM 1657 O O . PRO A 1 195 ? -1.874 -1.081 -34.036 1.00 39.69 195 PRO A O 1
ATOM 1660 N N . LEU A 1 196 ? -0.492 0.026 -32.591 1.00 46.34 196 LEU A N 1
ATOM 1661 C CA . LEU A 1 196 ? 0.250 0.799 -33.586 1.00 46.34 196 LEU A CA 1
ATOM 1662 C C . LEU A 1 196 ? 0.648 -0.162 -34.702 1.00 46.34 196 LEU A C 1
ATOM 1664 O O . LEU A 1 196 ? 1.581 -0.953 -34.562 1.00 46.34 196 LEU A O 1
ATOM 1668 N N . ARG A 1 197 ? -0.133 -0.165 -35.789 1.00 44.47 197 ARG A N 1
ATOM 1669 C CA . ARG A 1 197 ? 0.232 -0.909 -36.976 1.00 44.47 197 ARG A CA 1
ATOM 1670 C C . ARG A 1 197 ? 1.468 -0.184 -37.437 1.00 44.47 197 ARG A C 1
ATOM 1672 O O . ARG A 1 197 ? 1.388 1.012 -37.701 1.00 44.47 197 ARG A O 1
ATOM 1679 N N . PHE A 1 198 ? 2.575 -0.912 -37.430 1.00 38.16 198 PHE A N 1
ATOM 1680 C CA . PHE A 1 198 ? 3.838 -0.551 -38.043 1.00 38.16 198 PHE A CA 1
ATOM 1681 C C . PHE A 1 198 ? 3.568 0.370 -39.245 1.00 38.16 198 PHE A C 1
ATOM 1683 O O . PHE A 1 198 ? 3.034 -0.072 -40.264 1.00 38.16 198 PHE A O 1
ATOM 1690 N N . SER A 1 199 ? 3.777 1.676 -39.069 1.00 38.91 199 SER A N 1
ATOM 1691 C CA . SER A 1 199 ? 3.503 2.655 -40.116 1.00 38.91 199 SER A CA 1
ATOM 1692 C C . SER A 1 199 ? 4.780 2.803 -40.914 1.00 38.91 199 SER A C 1
ATOM 1694 O O . SER A 1 199 ? 5.728 3.437 -40.458 1.00 38.91 199 SER A O 1
ATOM 1696 N N . LEU A 1 200 ? 4.781 2.230 -42.115 1.00 44.97 200 LEU A N 1
ATOM 1697 C CA . LEU A 1 200 ? 5.876 2.320 -43.083 1.00 44.97 200 LEU A CA 1
ATOM 1698 C C . LEU A 1 200 ? 6.232 3.779 -43.456 1.00 44.97 200 LEU A C 1
ATOM 1700 O O . LEU A 1 200 ? 7.251 4.023 -44.081 1.00 44.97 200 LEU A O 1
ATOM 1704 N N . VAL A 1 201 ? 5.396 4.758 -43.088 1.00 45.59 201 VAL A N 1
ATOM 1705 C CA . VAL A 1 201 ? 5.602 6.184 -43.395 1.00 45.59 201 VAL A CA 1
ATOM 1706 C C . VAL A 1 201 ? 6.669 6.827 -42.495 1.00 45.59 201 VAL A C 1
ATOM 1708 O O . VAL A 1 201 ? 7.284 7.808 -42.897 1.00 45.59 201 VAL A O 1
ATOM 1711 N N . LEU A 1 202 ? 6.903 6.288 -41.291 1.00 47.31 202 LEU A N 1
ATOM 1712 C CA . LEU A 1 202 ? 7.912 6.797 -40.345 1.00 47.31 202 LEU A CA 1
ATOM 1713 C C . LEU A 1 202 ? 9.292 6.154 -40.511 1.00 47.31 202 LEU A C 1
ATOM 1715 O O . LEU A 1 202 ? 10.252 6.641 -39.922 1.00 47.31 202 LEU A O 1
ATOM 1719 N N . ASP A 1 203 ? 9.392 5.096 -41.312 1.00 42.97 203 ASP A N 1
ATOM 1720 C CA . ASP A 1 203 ? 10.648 4.418 -41.603 1.00 42.97 203 ASP A CA 1
ATOM 1721 C C . ASP A 1 203 ? 10.982 4.663 -43.076 1.00 42.97 203 ASP A C 1
ATOM 1723 O O . ASP A 1 203 ? 10.727 3.842 -43.959 1.00 42.97 203 ASP A O 1
ATOM 1727 N N . SER A 1 204 ? 11.492 5.861 -43.378 1.00 38.66 204 SER A N 1
ATOM 1728 C CA . SER A 1 204 ? 12.202 6.056 -44.636 1.00 38.66 204 SER A CA 1
ATOM 1729 C C . SER A 1 204 ? 13.422 5.144 -44.588 1.00 38.66 204 SER A C 1
ATOM 1731 O O . SER A 1 204 ? 14.390 5.473 -43.907 1.00 38.66 204 SER A O 1
ATOM 1733 N N . SER A 1 205 ? 13.308 3.989 -45.248 1.00 40.81 205 SER A N 1
ATOM 1734 C CA . SER A 1 205 ? 14.365 3.049 -45.636 1.00 40.81 205 SER A CA 1
ATOM 1735 C C . SER A 1 205 ? 15.760 3.452 -45.154 1.00 40.81 205 SER A C 1
ATOM 1737 O O . SER A 1 205 ? 16.323 4.441 -45.635 1.00 40.81 205 SER A O 1
ATOM 1739 N N . 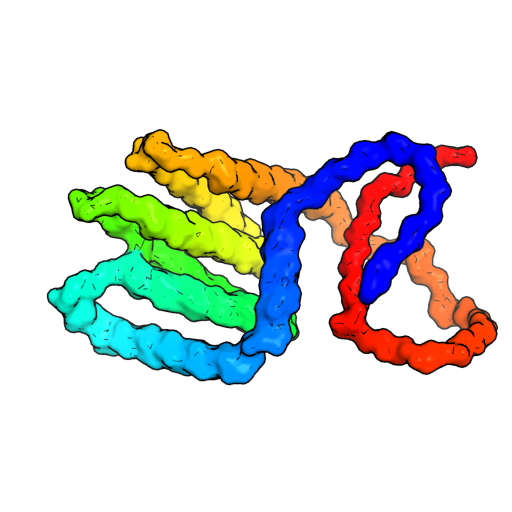THR A 1 206 ? 16.342 2.640 -44.273 1.00 44.75 206 THR A N 1
ATOM 1740 C CA . THR A 1 206 ? 17.687 2.794 -43.689 1.00 44.75 206 THR A CA 1
ATOM 1741 C C . THR A 1 206 ? 18.832 2.832 -44.723 1.00 44.75 206 THR A C 1
ATOM 1743 O O . THR A 1 206 ? 19.996 2.920 -44.349 1.00 44.75 206 THR A O 1
ATOM 1746 N N . ASP A 1 207 ? 18.519 2.834 -46.019 1.00 40.53 207 ASP A N 1
ATOM 1747 C CA . ASP A 1 207 ? 19.468 2.843 -47.131 1.00 40.53 207 ASP A CA 1
ATOM 1748 C C . ASP A 1 207 ? 19.822 4.247 -47.660 1.00 40.53 207 ASP 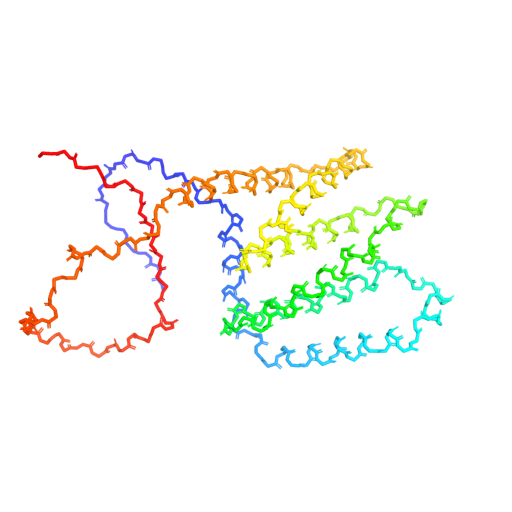A C 1
ATOM 1750 O O . ASP A 1 207 ? 20.634 4.360 -48.571 1.00 40.53 207 ASP A O 1
ATOM 1754 N N . ASN A 1 208 ? 19.278 5.334 -47.094 1.00 41.28 208 ASN A N 1
ATOM 1755 C CA . ASN A 1 208 ? 19.582 6.708 -47.537 1.00 41.28 208 ASN A CA 1
ATOM 1756 C C . ASN A 1 208 ? 20.046 7.643 -46.405 1.00 41.28 208 ASN A C 1
ATOM 1758 O O . ASN A 1 208 ? 19.620 8.794 -46.311 1.00 41.28 208 ASN A O 1
ATOM 1762 N N . ILE A 1 209 ? 20.977 7.191 -45.561 1.00 43.25 209 ILE A N 1
ATOM 1763 C CA . ILE A 1 209 ? 21.762 8.116 -44.729 1.00 43.25 209 ILE A CA 1
ATOM 1764 C C . ILE A 1 209 ? 22.864 8.718 -45.611 1.00 43.25 209 ILE A C 1
ATOM 1766 O O . ILE A 1 209 ? 23.997 8.241 -45.639 1.00 43.25 209 ILE A O 1
ATOM 1770 N N . GLN A 1 210 ? 22.538 9.775 -46.357 1.00 39.09 210 GLN A N 1
ATOM 1771 C CA . GLN A 1 210 ? 23.577 10.658 -46.882 1.00 39.09 210 GLN A CA 1
ATOM 1772 C C . GLN A 1 210 ? 24.226 11.382 -45.697 1.00 39.09 210 GLN A C 1
ATOM 1774 O O . GLN A 1 210 ? 23.568 12.096 -44.943 1.00 39.09 210 GLN A O 1
ATOM 1779 N N . LEU A 1 211 ? 25.523 11.126 -45.528 1.00 40.69 211 LEU A N 1
ATOM 1780 C CA . LEU A 1 211 ? 26.415 11.695 -44.521 1.00 40.69 211 LEU A CA 1
ATOM 1781 C C . LEU A 1 211 ? 26.255 13.223 -44.423 1.00 40.69 211 LEU A C 1
ATOM 1783 O O . LEU A 1 211 ? 26.741 13.967 -45.273 1.00 40.69 211 LEU A O 1
ATOM 1787 N N . LEU A 1 212 ? 25.592 13.686 -43.361 1.00 40.56 212 LEU A N 1
ATOM 1788 C CA . LEU A 1 212 ? 25.607 15.087 -42.941 1.00 40.56 212 LEU A CA 1
ATOM 1789 C C . LEU A 1 212 ? 27.015 15.420 -42.395 1.00 40.56 212 LEU A C 1
ATOM 1791 O O . LEU A 1 212 ? 27.604 14.561 -41.731 1.00 40.56 212 LEU A O 1
ATOM 1795 N N . PRO A 1 213 ? 27.581 16.622 -42.625 1.00 36.62 213 PRO A N 1
ATOM 1796 C CA . PRO A 1 213 ? 28.942 16.926 -42.202 1.00 36.62 213 PRO A CA 1
ATOM 1797 C C . PRO A 1 213 ? 29.050 16.883 -40.678 1.00 36.62 213 PRO A C 1
ATOM 1799 O O . PRO A 1 213 ? 28.234 17.469 -39.963 1.00 36.62 213 PRO A O 1
ATOM 1802 N N . SER A 1 214 ? 30.070 16.179 -40.199 1.00 37.91 214 SER A N 1
ATOM 1803 C CA . SER A 1 214 ? 30.392 15.973 -38.792 1.00 37.91 214 SER A CA 1
ATOM 1804 C C . SER A 1 214 ? 30.454 17.299 -38.029 1.00 37.91 214 SER A C 1
ATOM 1806 O O . SER A 1 214 ? 31.384 18.084 -38.210 1.00 37.91 214 SER A O 1
ATOM 1808 N N . PHE A 1 215 ? 29.489 17.536 -37.138 1.00 35.78 215 PHE A N 1
ATOM 1809 C CA . PHE A 1 215 ? 29.637 18.550 -36.098 1.00 35.78 215 PHE A CA 1
ATOM 1810 C C . PHE A 1 215 ? 30.626 18.022 -35.059 1.00 35.78 215 PHE A C 1
ATOM 1812 O O . PHE A 1 215 ? 30.294 17.215 -34.189 1.00 35.78 215 PHE A O 1
ATOM 1819 N N . ASP A 1 216 ? 31.872 18.458 -35.201 1.00 44.69 216 ASP A N 1
ATOM 1820 C CA . ASP A 1 216 ? 32.951 18.196 -34.264 1.00 44.69 216 ASP A CA 1
ATOM 1821 C C . ASP A 1 216 ? 32.665 18.964 -32.962 1.00 44.69 216 ASP A C 1
ATOM 1823 O O . ASP A 1 216 ? 32.747 20.190 -32.887 1.00 44.69 216 ASP A O 1
ATOM 1827 N N . GLY A 1 217 ? 32.194 18.241 -31.945 1.00 41.56 217 GLY A N 1
ATOM 1828 C CA . GLY A 1 217 ? 31.633 18.839 -30.736 1.00 41.56 217 GLY A CA 1
ATOM 1829 C C . GLY A 1 217 ? 31.342 17.803 -29.660 1.00 41.56 217 GLY A C 1
ATOM 1830 O O . GLY A 1 217 ? 30.197 17.503 -29.344 1.00 41.56 217 GLY A O 1
ATOM 1831 N N . LYS A 1 218 ? 32.414 17.242 -29.105 1.00 51.62 218 LYS A N 1
ATOM 1832 C CA . LYS A 1 218 ? 32.489 16.266 -28.005 1.00 51.62 218 LYS A CA 1
ATOM 1833 C C . LYS A 1 218 ? 31.481 16.516 -26.859 1.00 51.62 218 LYS A C 1
ATOM 1835 O O . LYS A 1 218 ? 31.824 17.135 -25.856 1.00 51.62 218 LYS A O 1
ATOM 1840 N N . ARG A 1 219 ? 30.265 15.964 -26.949 1.00 49.59 219 ARG A N 1
ATOM 1841 C CA . ARG A 1 219 ? 29.402 15.634 -25.795 1.00 49.59 219 ARG A CA 1
ATOM 1842 C C . ARG A 1 219 ? 28.616 14.363 -26.099 1.00 49.59 219 ARG A C 1
ATOM 1844 O O . ARG A 1 219 ? 27.547 14.405 -26.693 1.00 49.59 219 ARG A O 1
ATOM 1851 N N . SER A 1 220 ? 29.156 13.220 -25.683 1.00 47.69 220 SER A N 1
ATOM 1852 C CA . SER A 1 220 ? 28.418 11.957 -25.659 1.00 47.69 220 SER A CA 1
ATOM 1853 C C . SER A 1 220 ? 27.326 12.046 -24.588 1.00 47.69 220 SER A C 1
ATOM 1855 O O . SER A 1 220 ? 27.581 11.759 -23.416 1.00 47.69 220 SER A O 1
ATOM 1857 N N . LEU A 1 221 ? 26.130 12.490 -24.963 1.00 51.00 221 LEU A N 1
ATOM 1858 C CA . LEU A 1 221 ? 24.959 12.345 -24.105 1.00 51.00 221 LEU A CA 1
ATOM 1859 C C . LEU A 1 221 ? 24.667 10.849 -24.006 1.00 51.00 221 LEU A C 1
ATOM 1861 O O . LEU A 1 221 ? 24.460 10.177 -25.018 1.00 51.00 221 LEU A O 1
ATOM 1865 N N . LYS A 1 222 ? 24.737 10.295 -22.797 1.00 50.06 222 LYS A N 1
ATOM 1866 C CA . LYS A 1 222 ? 24.344 8.905 -22.578 1.00 50.06 222 LYS A CA 1
ATOM 1867 C C . LYS A 1 222 ? 22.819 8.886 -22.527 1.00 50.06 222 LYS A C 1
ATOM 1869 O O . LYS A 1 222 ? 22.214 9.836 -22.054 1.00 50.06 222 LYS A O 1
ATOM 1874 N N . LEU A 1 223 ? 22.188 7.801 -22.974 1.00 50.06 223 LEU A N 1
ATOM 1875 C CA . LEU A 1 223 ? 20.720 7.680 -22.994 1.00 50.06 223 LEU A CA 1
ATOM 1876 C C . LEU A 1 223 ? 20.072 7.978 -21.621 1.00 50.06 223 LEU A C 1
ATOM 1878 O O . LEU A 1 223 ? 18.995 8.546 -21.546 1.00 50.06 223 LEU A O 1
ATOM 1882 N N . ARG A 1 224 ? 20.788 7.666 -20.535 1.00 46.75 224 ARG A N 1
ATOM 1883 C CA . ARG A 1 224 ? 20.433 7.990 -19.138 1.00 46.75 224 ARG A CA 1
ATOM 1884 C C . ARG A 1 224 ? 20.359 9.486 -18.803 1.00 46.75 224 ARG A C 1
ATOM 1886 O O . ARG A 1 224 ? 19.796 9.836 -17.775 1.00 46.75 224 ARG A O 1
ATOM 1893 N N . ASP A 1 225 ? 20.924 10.341 -19.648 1.00 44.62 225 ASP A N 1
ATOM 1894 C CA . ASP A 1 225 ? 20.923 11.798 -19.497 1.00 44.62 225 ASP A CA 1
ATOM 1895 C C . ASP A 1 225 ? 19.805 12.453 -20.336 1.00 44.62 225 ASP A C 1
ATOM 1897 O O . ASP A 1 225 ? 19.633 13.671 -20.300 1.00 44.62 225 ASP A O 1
ATOM 1901 N N . ALA A 1 226 ? 19.047 11.656 -21.102 1.00 52.00 226 ALA A N 1
ATOM 1902 C CA . ALA A 1 226 ? 17.955 12.112 -21.949 1.00 52.00 226 ALA A CA 1
ATOM 1903 C C . ALA A 1 226 ? 16.611 11.621 -21.394 1.00 52.00 226 ALA A C 1
ATOM 1905 O O . ALA A 1 226 ? 16.343 10.424 -21.329 1.00 52.00 226 ALA A O 1
ATOM 1906 N N . VAL A 1 227 ? 15.737 12.558 -21.028 1.00 48.59 227 VAL A N 1
ATOM 1907 C CA . VAL A 1 227 ? 14.337 12.254 -20.721 1.00 48.59 227 VAL A CA 1
ATOM 1908 C C . VAL A 1 227 ? 13.533 12.409 -22.009 1.00 48.59 227 VAL A C 1
ATOM 1910 O O . VAL A 1 227 ? 13.380 13.515 -22.526 1.00 48.59 227 VAL A O 1
ATOM 1913 N N . LEU A 1 228 ? 13.023 11.298 -22.543 1.00 44.22 228 LEU A N 1
ATOM 1914 C CA . LEU A 1 228 ? 12.083 11.303 -23.663 1.00 44.22 228 LEU A CA 1
ATOM 1915 C C . LEU A 1 228 ? 10.686 11.660 -23.140 1.00 44.22 228 LEU A C 1
ATOM 1917 O O . LEU A 1 228 ? 9.908 10.798 -22.746 1.00 44.22 228 LEU A O 1
ATOM 1921 N N . CYS A 1 229 ? 10.370 12.952 -23.134 1.00 39.94 229 CYS A N 1
ATOM 1922 C CA . CYS A 1 229 ? 9.002 13.427 -22.954 1.00 39.94 229 CYS A CA 1
ATOM 1923 C C . CYS A 1 229 ? 8.363 13.612 -24.333 1.00 39.94 229 CYS A C 1
ATOM 1925 O O . CYS A 1 229 ? 8.550 14.652 -24.964 1.00 39.94 229 CYS A O 1
ATOM 1927 N N . SER A 1 230 ? 7.588 12.639 -24.818 1.00 38.88 230 SER A N 1
ATOM 1928 C CA . SER A 1 230 ? 6.681 12.903 -25.938 1.00 38.88 230 SER A CA 1
ATOM 1929 C C . SER A 1 230 ? 5.438 13.619 -25.406 1.00 38.88 230 SER A C 1
ATOM 1931 O O . SER A 1 230 ? 4.518 12.987 -24.888 1.00 38.88 230 SER A O 1
ATOM 1933 N N . TYR A 1 231 ? 5.418 14.944 -25.523 1.00 41.44 231 TYR A N 1
ATOM 1934 C CA . TYR A 1 231 ? 4.211 15.750 -25.364 1.00 41.44 231 TYR A CA 1
ATOM 1935 C C . TYR A 1 231 ? 3.748 16.142 -26.768 1.00 41.44 231 TYR A C 1
ATOM 1937 O O . TYR A 1 231 ? 4.399 16.949 -27.429 1.00 41.44 231 TYR A O 1
ATOM 1945 N N . HIS A 1 232 ? 2.666 15.540 -27.262 1.00 39.75 232 HIS A N 1
ATOM 1946 C CA . HIS A 1 232 ? 2.063 15.958 -28.526 1.00 39.75 232 HIS A CA 1
ATOM 1947 C C . HIS A 1 232 ? 0.625 16.395 -28.272 1.00 39.75 232 HIS A C 1
ATOM 1949 O O . HIS A 1 232 ? -0.281 15.577 -28.135 1.00 39.75 232 HIS A O 1
ATOM 1955 N N . HIS A 1 233 ? 0.441 17.709 -28.166 1.00 39.12 233 HIS A N 1
ATOM 1956 C CA . HIS A 1 233 ? -0.866 18.343 -28.144 1.00 39.12 233 HIS A CA 1
ATOM 1957 C C . HIS A 1 233 ? -1.014 19.118 -29.458 1.00 39.12 233 HIS A C 1
ATOM 1959 O O . HIS A 1 233 ? -0.363 20.138 -29.655 1.00 39.12 233 HIS A O 1
ATOM 1965 N N . ASN A 1 234 ? -1.861 18.588 -30.344 1.00 38.47 234 ASN A N 1
ATOM 1966 C CA . ASN A 1 234 ? -2.431 19.231 -31.534 1.00 38.47 234 ASN A CA 1
ATOM 1967 C C . ASN A 1 234 ? -1.492 19.502 -32.726 1.00 38.47 234 ASN A C 1
ATOM 1969 O O . ASN A 1 234 ? -1.033 20.619 -32.942 1.00 38.47 234 ASN A O 1
ATOM 1973 N N . GLY A 1 235 ? -1.344 18.506 -33.603 1.00 34.88 235 GLY A N 1
ATOM 1974 C CA . GLY A 1 235 ? -1.056 18.746 -35.018 1.00 34.88 235 GLY A CA 1
ATOM 1975 C C . GLY A 1 235 ? -2.366 18.920 -35.788 1.00 34.88 235 GLY A C 1
ATOM 1976 O O . GLY A 1 235 ? -3.000 17.929 -36.142 1.00 34.88 235 GLY A O 1
ATOM 1977 N N . VAL A 1 236 ? -2.791 20.161 -36.031 1.00 37.03 236 VAL A N 1
ATOM 1978 C CA . VAL A 1 236 ? -3.888 20.449 -36.967 1.00 37.03 236 VAL A CA 1
ATOM 1979 C C . VAL A 1 236 ? -3.276 20.988 -38.255 1.00 37.03 236 VAL A C 1
ATOM 1981 O O . VAL A 1 236 ? -2.709 22.076 -38.275 1.00 37.03 236 VAL A O 1
ATOM 1984 N N . PHE A 1 237 ? -3.393 20.209 -39.330 1.00 38.97 237 PHE A N 1
ATOM 1985 C CA . PHE A 1 237 ? -3.172 20.679 -40.693 1.00 38.97 237 PHE A CA 1
ATOM 1986 C C . PHE A 1 237 ? -4.279 21.654 -41.085 1.00 38.97 237 PHE A C 1
ATOM 1988 O O . PHE A 1 237 ? -5.434 21.242 -41.091 1.00 38.97 237 PHE A O 1
ATOM 1995 N N . TYR A 1 238 ? -3.926 22.865 -41.524 1.00 30.08 238 TYR A N 1
ATOM 1996 C CA . TYR A 1 238 ? -4.683 23.586 -42.551 1.00 30.08 238 TYR A CA 1
ATOM 1997 C C . TYR A 1 238 ? -3.735 24.415 -43.433 1.00 30.08 238 TYR A C 1
ATOM 1999 O O . TYR A 1 238 ? -3.085 25.331 -42.947 1.00 30.08 238 TYR A O 1
ATOM 2007 N N . ARG A 1 239 ? -3.700 23.982 -44.703 1.00 32.88 239 ARG A N 1
ATOM 2008 C CA . ARG A 1 239 ? -3.345 24.611 -45.992 1.00 32.88 239 ARG A CA 1
ATOM 2009 C C . ARG A 1 239 ? -2.252 25.678 -46.081 1.00 32.88 239 ARG A C 1
ATOM 2011 O O . ARG A 1 239 ? -2.464 26.798 -45.578 1.00 32.88 239 ARG A O 1
#

Sequence (239 aa):
MIYLTTAVPGNYTLDPIPFYISISILFNLHLHFRYDSNFQKVFKVYTQLWKFQQDNRQKLMESGLKRWEIGEIASQIAQLYYNQYLCTSEVSYLSESYIFYEAILSREYFKDRLSKEGQDINLANKQLRCIARFLIVCLVLNKRDMVFKLVDHFKVLVDECKRNFQETDFKDWKLVVQEIVRFLNNDTAFMNFRPLRFSLVLDSSTDNIQLLPSFDGKRSLKLRDAVLCSYHHNGVFYR

Secondary structure (DSSP, 8-state):
------------------HHHHHHHHHHHHHTTT-HHHHHHHHHHHHHHHHHHHHTHHHHHHTT--HHHHHHHHHHHHHHHHHHHHHH--HHHHHHHHHHHHHHHHTTTTGGGGSSS---HHHHHHHHHHHHHHHHHHHHTT-HHHHHHHHHHHHHHHHHHHHH-TTS--HHHHHHHHHHHHHHHHHHHHTTS------TTS---TT---------------GGG--------------

Solvent-accessible surface area (backbone atoms only — not comparable to full-atom values): 14792 Å² total; per-residue (Å²): 133,85,89,83,87,84,88,83,94,72,100,65,88,75,76,74,72,62,67,66,60,53,47,54,54,53,54,48,59,67,49,66,81,72,41,77,84,49,46,64,57,52,52,51,53,52,51,52,51,53,50,51,48,66,79,40,42,68,64,41,45,74,73,62,54,54,61,43,59,56,33,48,54,40,51,50,53,19,46,53,28,40,52,49,16,75,76,67,70,43,64,67,33,42,53,52,17,45,53,35,45,51,50,37,60,75,65,45,25,66,66,69,60,79,65,89,81,53,90,50,62,66,61,49,52,48,52,54,53,48,52,55,50,42,44,51,52,28,57,76,68,65,38,57,74,58,35,56,52,48,51,53,52,49,51,54,50,53,54,50,47,45,70,76,37,75,91,54,85,54,63,69,62,52,48,51,52,52,50,54,52,52,48,53,60,48,49,59,58,58,67,69,51,69,76,84,68,85,58,70,83,80,55,76,62,91,84,69,78,74,83,71,82,80,78,88,70,98,68,88,77,52,74,91,77,55,84,88,77,90,82,85,82,81,92,77,90,78,135

Foldseek 3Di:
DDDDDDDDDDDDPPPDDPVVVVCVVVVLVVCQPPPDVVLVVVLVVLVVVLVVCVVCVVVCVVVVNALLVNLVSLLVNLVSLVSVCVNPVDCVSLVVSLVSLVVSVVVVSLVCCVPDDDVPVVSLVVVLVSLLVNLVSCVVVVVPVVNVVSLVVSVVSLVVNCVSCVVDDSVVSVVSSVVSVVVVVVVVVVVVPDDPDPDVVVDPDPPDPPDDDDPPDDDPDDVVNDDDDPDDDDDDDDD

Nearest PDB structures (foldseek):
  5cwm-assembly1_A  TM=4.357E-01  e=5.385E-02  synthetic construct
  8e0m-assembly2_D  TM=5.110E-01  e=1.303E-01  synthetic construct
  6xr2-assembly2_F  TM=4.919E-01  e=2.308E-01  synthetic construct
  5cwn-assembly1_A  TM=3.806E-01  e=1.975E-01  synthetic construct
  6xns-assembly2_E  TM=4.637E-01  e=7.631E-01  synthetic construct

Radius of gyration: 23.82 Å; Cα contacts (8 Å, |Δi|>4): 108; chains: 1; bounding box: 51×54×72 Å

pLDDT: mean 70.5, std 23.87, range [21.12, 97.5]

InterPro domains:
  IPR022709 Protein SCAI [PF12070] (34-237)

Mean predicted aligned error: 16.0 Å